Protein AF-A0A835CQH4-F1 (afdb_monomer_lite)

Radius of gyration: 44.15 Å; chains: 1; bounding box: 101×53×129 Å

Sequence (345 aa):
MHNNCLNKKKVEILNKQVIELNKRINNLEKDKRLNNAHVDKLERDNQILCQELKRQQRSNRHIKRQLDDEYAFFQKAKEQYANIIENSGLKTSGKISRLNFHRSHELEKDNVDLHDEIKKLRCELNNKNATINILAKKYSRSKVKNNVLTDKIDKLWNDHLHVMAEMMEKLDEAREELNTIVSDKFQDPSSFNKSKYLQIVQRNSKLMYENASLKIQVQQLIQNIEKLKSNDEQLEPINNDKTIENLNHQAKNDHESSGKFNSTTSCPGHCHETSIIKKLSLPFKKLSKPFGAVKINSPTSQSAPSIVQESLTNHTFQSDLLKSSSPSESPTGTSEYSFKSSTTN

pLDDT: mean 72.63, std 26.11, range [26.88, 98.06]

Foldseek 3Di:
DVVVVVVVVVVVVVVVVVVVVVVVVVVVVVVVVVVVVVVVVVVVVVVVVVVVVVVVVVVVVVVVVVVVVVVVVVVVVVVVVVVCCVVVPPPVPVVVVVVVVVVVVVVVVVVVVVVVVVVVVVVVVVVVVVVVVVVVVVVVVVVVVVVVVVVVVVVVVVVVVVVVVVVVVVVVVVVVVVVVCCVVPPPPPDDPVVVVVVVVVVVVVVVVVVVVVVVVVVVVVVVVVVVVVVVVVVPDPPPCVVVVVVVVVVVVVPPPDDDDDDDDDDDDDDPDPDPPPDDDPDDPDDPDPDDDDPPPPDDDDDDDDDDDDDDDDDDDDDDDDDDDDDDDDDDDDDDDDDDDDDDDD

Organism: Aphidius gifuensis (NCBI:txid684658)

Structure (mmCIF, N/CA/C/O backbone):
data_AF-A0A835CQH4-F1
#
_entry.id   AF-A0A835CQH4-F1
#
loop_
_atom_site.group_PDB
_atom_site.id
_atom_site.type_symbol
_atom_site.label_atom_id
_atom_site.label_alt_id
_atom_site.label_comp_id
_atom_site.label_asym_id
_atom_site.label_entity_id
_atom_site.label_seq_id
_atom_site.pdbx_PDB_ins_code
_atom_site.Cartn_x
_atom_site.Cartn_y
_atom_site.Cartn_z
_atom_site.occupancy
_atom_site.B_iso_or_equiv
_atom_site.auth_seq_id
_atom_site.auth_comp_id
_atom_site.auth_asym_id
_atom_site.auth_atom_id
_atom_site.pdbx_PDB_model_num
ATOM 1 N N . MET A 1 1 ? -40.509 -22.857 38.581 1.00 56.38 1 MET A N 1
ATOM 2 C CA . MET A 1 1 ? -40.676 -21.764 37.589 1.00 56.38 1 MET A CA 1
ATOM 3 C C . MET A 1 1 ? -39.368 -21.061 37.200 1.00 56.38 1 MET A C 1
ATOM 5 O O . MET A 1 1 ? -39.232 -20.684 36.044 1.00 56.38 1 MET A O 1
ATOM 9 N N . HIS A 1 2 ? -38.379 -20.940 38.094 1.00 59.00 2 HIS A N 1
ATOM 10 C CA . HIS A 1 2 ? -37.114 -20.231 37.826 1.00 59.00 2 HIS A CA 1
ATOM 11 C C . HIS A 1 2 ? -36.259 -20.835 36.682 1.00 59.00 2 HIS A C 1
ATOM 13 O O . HIS A 1 2 ? -35.760 -20.103 35.829 1.00 59.00 2 HIS A O 1
ATOM 19 N N . ASN A 1 3 ? -36.195 -22.170 36.576 1.00 64.12 3 ASN A N 1
ATOM 20 C CA . ASN A 1 3 ? -35.435 -22.865 35.521 1.00 64.12 3 ASN A CA 1
ATOM 21 C C . ASN A 1 3 ? -35.972 -22.624 34.095 1.00 64.12 3 ASN A C 1
ATOM 23 O O . ASN A 1 3 ? -35.191 -22.577 33.147 1.00 64.12 3 ASN A O 1
ATOM 27 N N . ASN A 1 4 ? -37.282 -22.398 33.929 1.00 69.00 4 ASN A N 1
ATOM 28 C CA . ASN A 1 4 ? -37.867 -22.080 32.617 1.00 69.00 4 ASN A CA 1
ATOM 29 C C . ASN A 1 4 ? -37.507 -20.662 32.145 1.00 69.00 4 ASN A C 1
ATOM 31 O O . ASN A 1 4 ? -37.325 -20.441 30.951 1.00 69.00 4 ASN A O 1
ATOM 35 N N . CYS A 1 5 ? -37.357 -19.709 33.070 1.00 69.06 5 CYS A N 1
ATOM 36 C CA . CYS A 1 5 ? -36.971 -18.334 32.746 1.00 69.06 5 CYS A CA 1
ATOM 37 C C . CYS A 1 5 ? -35.499 -18.246 32.300 1.00 69.06 5 CYS A C 1
ATOM 39 O O . CYS A 1 5 ? -35.184 -17.601 31.299 1.00 69.06 5 CYS A O 1
ATOM 41 N N . LEU A 1 6 ? -34.607 -18.961 32.992 1.00 74.88 6 LEU A N 1
ATOM 42 C CA . LEU A 1 6 ? -33.186 -19.060 32.635 1.00 74.88 6 LEU A CA 1
ATOM 43 C C . LEU A 1 6 ? -32.971 -19.725 31.269 1.00 74.88 6 LEU A C 1
ATOM 45 O O . LEU A 1 6 ? -32.208 -19.209 30.450 1.00 74.88 6 LEU A O 1
ATOM 49 N N . ASN A 1 7 ? -33.691 -20.814 30.983 1.00 80.00 7 ASN A N 1
ATOM 50 C CA . ASN A 1 7 ? -33.628 -21.461 29.672 1.00 80.00 7 ASN A CA 1
ATOM 51 C C . ASN A 1 7 ? -34.135 -20.549 28.548 1.00 80.00 7 ASN A C 1
ATOM 53 O O . ASN A 1 7 ? -33.511 -20.492 27.491 1.00 80.00 7 ASN A O 1
ATOM 57 N N . LYS A 1 8 ? -35.202 -19.776 28.782 1.00 87.19 8 LYS A N 1
ATOM 58 C CA . LYS A 1 8 ? -35.732 -18.833 27.787 1.00 87.19 8 LYS A CA 1
ATOM 59 C C . LYS A 1 8 ? -34.722 -17.735 27.427 1.00 87.19 8 LYS A C 1
ATOM 61 O O . LYS A 1 8 ? -34.464 -17.515 26.247 1.00 87.19 8 LYS A O 1
ATOM 66 N N . LYS A 1 9 ? -34.071 -17.124 28.425 1.00 86.62 9 LYS A N 1
ATOM 67 C CA . LYS A 1 9 ? -33.012 -16.120 28.198 1.00 86.62 9 LYS A CA 1
ATOM 68 C C . LYS A 1 9 ? -31.819 -16.696 27.432 1.00 86.62 9 LYS A C 1
ATOM 70 O O . LYS A 1 9 ? -31.289 -16.050 26.532 1.00 86.62 9 LYS A O 1
ATOM 75 N N . LYS A 1 10 ? -31.408 -17.928 27.751 1.00 90.00 10 LYS A N 1
ATOM 76 C CA . LYS A 1 10 ? -30.314 -18.611 27.044 1.00 90.00 10 LYS A CA 1
ATOM 77 C C . LYS A 1 10 ? -30.654 -18.863 25.572 1.00 90.00 10 LYS A C 1
ATOM 79 O O . LYS A 1 10 ? -29.809 -18.639 24.710 1.00 90.00 10 LYS A O 1
ATOM 84 N N . VAL A 1 11 ? -31.889 -19.273 25.282 1.00 92.50 11 VAL A N 1
ATOM 85 C CA . VAL A 1 11 ? -32.382 -19.462 23.908 1.00 92.50 11 VAL A CA 1
ATOM 86 C C . VAL A 1 11 ? -32.422 -18.135 23.141 1.00 92.50 11 VAL A C 1
ATOM 88 O O . VAL A 1 11 ? -32.006 -18.091 21.988 1.00 92.50 11 VAL A O 1
ATOM 91 N N . GLU A 1 12 ? -32.844 -17.037 23.771 1.00 93.06 12 GLU A N 1
ATOM 92 C CA . GLU A 1 12 ? -32.839 -15.707 23.140 1.00 93.06 12 GLU A CA 1
ATOM 93 C C . GLU A 1 12 ? -31.423 -15.220 22.796 1.00 93.06 12 GLU A C 1
ATOM 95 O O . GLU A 1 12 ? -31.202 -14.693 21.705 1.00 93.06 12 GLU A O 1
ATOM 100 N N . ILE A 1 13 ? -30.450 -15.431 23.689 1.00 93.62 13 ILE A N 1
ATOM 101 C CA . ILE A 1 13 ? -29.040 -15.089 23.440 1.00 93.62 13 ILE A CA 1
ATOM 102 C C . ILE A 1 13 ? -28.479 -15.922 22.284 1.00 93.62 13 ILE A C 1
ATOM 104 O O . ILE A 1 13 ? -27.861 -15.370 21.374 1.00 93.62 13 ILE A O 1
ATOM 108 N N . LEU A 1 14 ? -28.732 -17.234 22.283 1.00 94.31 14 LEU A N 1
ATOM 109 C CA . LEU A 1 14 ? -28.296 -18.126 21.207 1.00 94.31 14 LEU A CA 1
ATOM 110 C C . LEU A 1 14 ? -28.923 -17.736 19.862 1.00 94.31 14 LEU A C 1
ATOM 112 O O . LEU A 1 14 ? -28.221 -17.682 18.858 1.00 94.31 14 LEU A O 1
ATOM 116 N N . ASN A 1 15 ? -30.209 -17.383 19.836 1.00 94.56 15 ASN A N 1
ATOM 117 C CA . ASN A 1 15 ? -30.870 -16.920 18.615 1.00 94.56 15 ASN A CA 1
ATOM 118 C C . ASN A 1 15 ? -30.256 -15.621 18.081 1.00 94.56 15 ASN A C 1
ATOM 120 O O . ASN A 1 15 ? -30.031 -15.505 16.877 1.00 94.56 15 ASN A O 1
ATOM 124 N N . LYS A 1 16 ? -29.924 -14.663 18.957 1.00 95.19 16 LYS A N 1
ATOM 125 C CA . LYS A 1 16 ? -29.212 -13.441 18.551 1.00 95.19 16 LYS A CA 1
ATOM 126 C C . LYS A 1 16 ? -27.844 -13.761 17.945 1.00 95.19 16 LYS A C 1
ATOM 128 O O . LYS A 1 16 ? -27.525 -13.244 16.878 1.00 95.19 16 LYS A O 1
ATOM 133 N N . GLN A 1 17 ? -27.084 -14.664 18.564 1.00 95.00 17 GLN A N 1
ATOM 134 C CA . GLN A 1 17 ? -25.787 -15.107 18.042 1.00 95.00 17 GLN A CA 1
ATOM 135 C C . GLN A 1 17 ? -25.916 -15.793 16.676 1.00 95.00 17 GLN A C 1
ATOM 137 O O . GLN A 1 17 ? -25.134 -15.510 15.773 1.00 95.00 17 GLN A O 1
ATOM 142 N N . VAL A 1 18 ? -26.925 -16.648 16.484 1.00 96.31 18 VAL A N 1
ATOM 143 C CA . VAL A 1 18 ? -27.194 -17.293 15.188 1.00 96.31 18 VAL A CA 1
ATOM 144 C C . VAL A 1 18 ? -27.531 -16.255 14.114 1.00 96.31 18 VAL A C 1
ATOM 146 O O . VAL A 1 18 ? -27.023 -16.344 12.997 1.00 96.31 18 VAL A O 1
ATOM 149 N N . ILE A 1 19 ? -28.334 -15.238 14.440 1.00 96.50 19 ILE A N 1
ATOM 150 C CA . ILE A 1 19 ? -28.670 -14.150 13.508 1.00 96.50 19 ILE A CA 1
ATOM 151 C C . ILE A 1 19 ? -27.418 -13.348 13.121 1.00 96.50 19 ILE A C 1
ATOM 153 O O . ILE A 1 19 ? -27.206 -13.078 11.937 1.00 96.50 19 ILE A O 1
ATOM 157 N N . GLU A 1 20 ? -26.566 -12.994 14.086 1.00 96.06 20 GLU A N 1
ATOM 158 C CA . GLU A 1 20 ? -25.313 -12.280 13.814 1.00 96.06 20 GLU A CA 1
ATOM 159 C C . GLU A 1 20 ? -24.341 -13.105 12.968 1.00 96.06 20 GLU A C 1
ATOM 161 O O . GLU A 1 20 ? -23.757 -12.583 12.013 1.00 96.06 20 GLU A O 1
ATOM 166 N N . LEU A 1 21 ? -24.199 -14.397 13.273 1.00 96.62 21 LEU A N 1
ATOM 167 C CA . LEU A 1 21 ? -23.363 -15.311 12.500 1.00 96.62 21 LEU A CA 1
ATOM 168 C C . LEU A 1 21 ? -23.872 -15.444 11.065 1.00 96.62 21 LEU A C 1
ATOM 170 O O . LEU A 1 21 ? -23.079 -15.310 10.136 1.00 96.62 21 LEU A O 1
ATOM 174 N N . ASN A 1 22 ? -25.181 -15.600 10.862 1.00 97.00 22 ASN A N 1
ATOM 175 C CA . ASN A 1 22 ? -25.776 -15.649 9.525 1.00 97.00 22 ASN A CA 1
ATOM 176 C C . ASN A 1 22 ? -25.550 -14.347 8.748 1.00 97.00 22 ASN A C 1
ATOM 178 O O . ASN A 1 22 ? -25.193 -14.375 7.570 1.00 97.00 22 ASN A O 1
ATOM 182 N N . LYS A 1 23 ? -25.683 -13.189 9.407 1.00 96.94 23 LYS A N 1
ATOM 183 C CA . LYS A 1 23 ? -25.376 -11.891 8.791 1.00 96.94 23 LYS A CA 1
ATOM 184 C C . LYS A 1 23 ? -23.904 -11.805 8.380 1.00 96.94 23 LYS A C 1
ATOM 186 O O . LYS A 1 23 ? -23.595 -11.334 7.287 1.00 96.94 23 LYS A O 1
ATOM 191 N N . ARG A 1 24 ? -22.994 -12.286 9.231 1.00 97.06 24 ARG A N 1
ATOM 192 C CA . ARG A 1 24 ? -21.556 -12.311 8.944 1.00 97.06 24 ARG A CA 1
ATOM 193 C C . ARG A 1 24 ? -21.215 -13.263 7.798 1.00 97.06 24 ARG A C 1
ATOM 195 O O . ARG A 1 24 ? -20.426 -12.881 6.941 1.00 97.06 24 ARG A O 1
ATOM 202 N N . ILE A 1 25 ? -21.829 -14.444 7.750 1.00 97.50 25 ILE A N 1
ATOM 203 C CA . ILE A 1 25 ? -21.675 -15.408 6.650 1.00 97.50 25 ILE A CA 1
ATOM 204 C C . ILE A 1 25 ? -22.128 -14.778 5.331 1.00 97.50 25 ILE A C 1
ATOM 206 O O . ILE A 1 25 ? -21.355 -14.759 4.379 1.00 97.50 25 ILE A O 1
ATOM 210 N N . ASN A 1 26 ? -23.312 -14.162 5.296 1.00 97.38 26 ASN A N 1
ATOM 211 C CA . ASN A 1 26 ? -23.824 -13.508 4.088 1.00 97.38 26 ASN A CA 1
ATOM 212 C C . ASN A 1 26 ? -22.906 -12.380 3.592 1.00 97.38 26 ASN A C 1
ATOM 214 O O . ASN A 1 26 ? -22.677 -12.244 2.389 1.00 97.38 26 ASN A O 1
ATOM 218 N N . ASN A 1 27 ? -22.347 -11.585 4.509 1.00 96.69 27 ASN A N 1
ATOM 219 C CA . ASN A 1 27 ? -21.379 -10.549 4.151 1.00 96.69 27 ASN A CA 1
ATOM 220 C C . ASN A 1 27 ? -20.090 -11.156 3.581 1.00 96.69 27 ASN A C 1
ATOM 222 O O . ASN A 1 27 ? -19.634 -10.723 2.528 1.00 96.69 27 ASN A O 1
ATOM 226 N N . LEU A 1 28 ? -19.547 -12.199 4.217 1.00 96.94 28 LEU A N 1
ATOM 227 C CA . LEU A 1 28 ? -18.350 -12.890 3.731 1.00 96.94 28 LEU A CA 1
ATOM 228 C C . LEU A 1 28 ? -18.569 -13.539 2.361 1.00 96.94 28 LEU A C 1
ATOM 230 O O . LEU A 1 28 ? -17.675 -13.514 1.520 1.00 96.94 28 LEU A O 1
ATOM 234 N N . GLU A 1 29 ? -19.751 -14.096 2.102 1.00 96.81 29 GLU A N 1
ATOM 235 C CA . GLU A 1 29 ? -20.092 -14.624 0.782 1.00 96.81 29 GLU A CA 1
ATOM 236 C C . GLU A 1 29 ? -20.162 -13.525 -0.276 1.00 96.81 29 GLU A C 1
ATOM 238 O O . GLU A 1 29 ? -19.665 -13.712 -1.389 1.00 96.81 29 GLU A O 1
ATOM 243 N N . LYS A 1 30 ? -20.748 -12.371 0.060 1.00 97.25 30 LYS A N 1
ATOM 244 C CA . LYS A 1 30 ? -20.785 -11.210 -0.834 1.00 97.25 30 LYS A CA 1
ATOM 245 C C . LYS A 1 30 ? -19.373 -10.713 -1.142 1.00 97.25 30 LYS A C 1
ATOM 247 O O . LYS A 1 30 ? -19.044 -10.534 -2.315 1.00 97.25 30 LYS A O 1
ATOM 252 N N . ASP A 1 31 ? -18.535 -10.566 -0.121 1.00 96.19 31 ASP A N 1
ATOM 253 C CA . ASP A 1 31 ? -17.143 -10.138 -0.269 1.00 96.19 31 ASP A CA 1
ATOM 254 C C . ASP A 1 31 ? -16.345 -11.143 -1.105 1.00 96.19 31 ASP A C 1
ATOM 256 O O . ASP A 1 31 ? -15.615 -10.754 -2.015 1.00 96.19 31 ASP A O 1
ATOM 260 N N . LYS A 1 32 ? -16.551 -12.448 -0.884 1.00 96.75 32 LYS A N 1
ATOM 261 C CA . LYS A 1 32 ? -15.936 -13.511 -1.688 1.00 96.75 32 LYS A CA 1
ATOM 262 C C . LYS A 1 32 ? -16.343 -13.419 -3.159 1.00 96.75 32 LYS A C 1
ATOM 264 O O . LYS A 1 32 ? -15.484 -13.532 -4.027 1.00 96.75 32 LYS A O 1
ATOM 269 N N . ARG A 1 33 ? -17.627 -13.191 -3.459 1.00 96.88 33 ARG A N 1
ATOM 270 C CA . ARG A 1 33 ? -18.112 -13.037 -4.845 1.00 96.88 33 ARG A CA 1
ATOM 271 C C . ARG A 1 33 ? -17.505 -11.811 -5.525 1.00 96.88 33 ARG A C 1
ATOM 273 O O . ARG A 1 33 ? -17.071 -11.915 -6.669 1.00 96.88 33 ARG A O 1
ATOM 280 N N . LEU A 1 34 ? -17.442 -10.676 -4.827 1.00 96.62 34 LEU A N 1
ATOM 281 C CA . LEU A 1 34 ? -16.819 -9.455 -5.347 1.00 96.62 34 LEU A CA 1
ATOM 282 C C . LEU A 1 34 ? -15.323 -9.650 -5.601 1.00 96.62 34 LEU A C 1
ATOM 284 O O . LEU A 1 34 ? -14.822 -9.249 -6.650 1.00 96.62 34 LEU A O 1
ATOM 288 N N . ASN A 1 35 ? -14.625 -10.303 -4.671 1.00 96.75 35 ASN A N 1
ATOM 289 C CA . ASN A 1 35 ? -13.202 -10.577 -4.813 1.00 96.75 35 ASN A CA 1
ATOM 290 C C . ASN A 1 35 ? -12.927 -11.533 -5.984 1.00 96.75 35 ASN A C 1
ATOM 292 O O . ASN A 1 35 ? -12.033 -11.269 -6.780 1.00 96.75 35 ASN A O 1
ATOM 296 N N . ASN A 1 36 ? -13.739 -12.580 -6.154 1.00 96.88 36 ASN A N 1
ATOM 297 C CA . ASN A 1 36 ? -13.638 -13.481 -7.306 1.00 96.88 36 ASN A CA 1
ATOM 298 C C . ASN A 1 36 ? -13.853 -12.733 -8.631 1.00 96.88 36 ASN A C 1
ATOM 300 O O . ASN A 1 36 ? -13.027 -12.838 -9.529 1.00 96.88 36 ASN A O 1
ATOM 304 N N . ALA A 1 37 ? -14.892 -11.896 -8.730 1.00 96.62 37 ALA A N 1
ATOM 305 C CA . ALA A 1 37 ? -15.135 -11.095 -9.931 1.00 96.62 37 ALA A CA 1
ATOM 306 C C . ALA A 1 37 ? -13.977 -10.126 -10.244 1.00 96.62 37 ALA A C 1
ATOM 308 O O . ALA A 1 37 ? -13.680 -9.849 -11.410 1.00 96.62 37 ALA A O 1
ATOM 309 N N . HIS A 1 38 ? -13.313 -9.604 -9.208 1.00 96.88 38 HIS A N 1
ATOM 310 C CA . HIS A 1 38 ? -12.125 -8.773 -9.366 1.00 96.88 38 HIS A CA 1
ATOM 311 C C . HIS A 1 38 ? -10.923 -9.575 -9.884 1.00 96.88 38 HIS A C 1
ATOM 313 O O . HIS A 1 38 ? -10.253 -9.119 -10.811 1.00 96.88 38 HIS A O 1
ATOM 319 N N . VAL A 1 39 ? -10.687 -10.774 -9.342 1.00 97.44 39 VAL A N 1
ATOM 320 C CA . VAL A 1 39 ? -9.635 -11.692 -9.812 1.00 97.44 39 VAL A CA 1
ATOM 321 C C . VAL A 1 39 ? -9.863 -12.073 -11.276 1.00 97.44 39 VAL A C 1
ATOM 323 O O . VAL A 1 39 ? -8.963 -11.879 -12.088 1.00 97.44 39 VAL A O 1
ATOM 326 N N . ASP A 1 40 ? -11.080 -12.472 -11.651 1.00 97.00 40 ASP A N 1
ATOM 327 C CA . ASP A 1 40 ? -11.423 -12.838 -13.034 1.00 97.00 40 ASP A CA 1
ATOM 328 C C . ASP A 1 40 ? -11.211 -11.676 -14.017 1.00 97.00 40 ASP A C 1
ATOM 330 O O . ASP A 1 40 ? -10.877 -11.867 -15.190 1.00 97.00 40 ASP A O 1
ATOM 334 N N . LYS A 1 41 ? -11.445 -10.437 -13.565 1.00 97.81 41 LYS A N 1
ATOM 335 C CA . LYS A 1 41 ? -11.152 -9.242 -14.361 1.00 97.81 41 LYS A CA 1
ATOM 336 C C . LYS A 1 41 ? -9.646 -9.070 -14.553 1.00 97.81 41 LYS A C 1
ATOM 338 O O . LYS A 1 41 ? -9.209 -8.884 -15.684 1.00 97.81 41 LYS A O 1
ATOM 343 N N . LEU A 1 42 ? -8.867 -9.160 -13.475 1.00 96.94 42 LEU A N 1
ATOM 344 C CA . LEU A 1 42 ? -7.410 -9.029 -13.536 1.00 96.94 42 LEU A CA 1
ATOM 345 C C . LEU A 1 42 ? -6.767 -10.110 -14.409 1.00 96.94 42 LEU A C 1
ATOM 347 O O . LEU A 1 42 ? -5.813 -9.824 -15.129 1.00 96.94 42 LEU A O 1
ATOM 351 N N . GLU A 1 43 ? -7.287 -11.336 -14.386 1.00 97.69 43 GLU A N 1
ATOM 352 C CA . GLU A 1 43 ? -6.815 -12.410 -15.261 1.00 97.69 43 GLU A CA 1
ATOM 353 C C . GLU A 1 43 ? -7.058 -12.095 -16.739 1.00 97.69 43 GLU A C 1
ATOM 355 O O . GLU A 1 43 ? -6.143 -12.241 -17.554 1.00 97.69 43 GLU A O 1
ATOM 360 N N . ARG A 1 44 ? -8.250 -11.596 -17.089 1.00 97.56 44 ARG A N 1
ATOM 361 C CA . ARG A 1 44 ? -8.559 -11.158 -18.460 1.00 97.56 44 ARG A CA 1
ATOM 362 C C . ARG A 1 44 ? -7.671 -10.001 -18.903 1.00 97.56 44 ARG A C 1
ATOM 364 O O . ARG A 1 44 ? -7.101 -10.058 -19.992 1.00 97.56 44 ARG A O 1
ATOM 371 N N . ASP A 1 45 ? -7.503 -8.992 -18.054 1.00 97.50 45 ASP A N 1
ATOM 372 C CA . ASP A 1 45 ? -6.648 -7.840 -18.347 1.00 97.50 45 ASP A CA 1
ATOM 373 C C . ASP A 1 45 ? -5.186 -8.285 -18.556 1.00 97.50 45 ASP A C 1
ATOM 375 O O . ASP A 1 45 ? -4.540 -7.878 -19.524 1.00 97.50 45 ASP A O 1
ATOM 379 N N . ASN A 1 46 ? -4.679 -9.205 -17.725 1.00 97.25 46 ASN A N 1
ATOM 380 C CA . ASN A 1 46 ? -3.351 -9.801 -17.897 1.00 97.25 46 ASN A CA 1
ATOM 381 C C . ASN A 1 46 ? -3.213 -10.568 -19.217 1.00 97.25 46 ASN A C 1
ATOM 383 O O . ASN A 1 46 ? -2.194 -10.437 -19.896 1.00 97.25 46 ASN A O 1
ATOM 387 N N . GLN A 1 47 ? -4.219 -11.354 -19.611 1.00 97.50 47 GLN A N 1
ATOM 388 C CA . GLN A 1 47 ? -4.192 -12.070 -20.889 1.00 97.50 47 GLN A CA 1
ATOM 389 C C . GLN A 1 47 ? -4.115 -11.104 -22.077 1.00 97.50 47 GLN A C 1
ATOM 391 O O . GLN A 1 47 ? -3.298 -11.316 -22.977 1.00 97.50 47 GLN A O 1
ATOM 396 N N . ILE A 1 48 ? -4.907 -10.028 -22.058 1.00 98.06 48 ILE A N 1
ATOM 397 C CA . ILE A 1 48 ? -4.888 -8.982 -23.090 1.00 98.06 48 ILE A CA 1
ATOM 398 C C . ILE A 1 48 ? -3.506 -8.322 -23.148 1.00 98.06 48 ILE A C 1
ATOM 400 O O . ILE A 1 48 ? -2.907 -8.234 -24.221 1.00 98.06 48 ILE A O 1
ATOM 404 N N . LEU A 1 49 ? -2.950 -7.932 -21.997 1.00 97.62 49 LEU A N 1
ATOM 405 C CA . LEU A 1 49 ? -1.616 -7.331 -21.914 1.00 97.62 49 LEU A CA 1
ATOM 406 C C . LEU A 1 49 ? -0.522 -8.273 -22.434 1.00 97.62 49 LEU A C 1
ATOM 408 O O . LEU A 1 49 ? 0.370 -7.843 -23.164 1.00 97.62 49 LEU A O 1
ATOM 412 N N . CYS A 1 50 ? -0.593 -9.569 -22.122 1.00 97.12 50 CYS A N 1
ATOM 413 C CA . CYS A 1 50 ? 0.343 -10.562 -22.649 1.00 97.12 50 CYS A CA 1
ATOM 414 C C . CYS A 1 50 ? 0.256 -10.702 -24.175 1.00 97.12 50 CYS A C 1
ATOM 416 O O . CYS A 1 50 ? 1.284 -10.869 -24.839 1.00 97.12 50 CYS A O 1
ATOM 418 N N . GLN A 1 51 ? -0.950 -10.662 -24.745 1.00 97.69 51 GLN A N 1
ATOM 419 C CA . GLN A 1 51 ? -1.138 -10.710 -26.196 1.00 97.69 51 GLN A CA 1
ATOM 420 C C . GLN A 1 51 ? -0.590 -9.450 -26.867 1.00 97.69 51 GLN A C 1
ATOM 422 O O . GLN A 1 51 ? 0.148 -9.553 -27.851 1.00 97.69 51 GLN A O 1
ATOM 427 N N . GLU A 1 52 ? -0.871 -8.279 -26.299 1.00 97.69 52 GLU A N 1
ATOM 428 C CA . GLU A 1 52 ? -0.377 -7.001 -26.803 1.00 97.69 52 GLU A CA 1
ATOM 429 C C . GLU A 1 52 ? 1.154 -6.921 -26.740 1.00 97.69 52 GLU A C 1
ATOM 431 O O . GLU A 1 52 ? 1.800 -6.563 -27.725 1.00 97.69 52 GLU A O 1
ATOM 436 N N . LEU A 1 53 ? 1.765 -7.374 -25.642 1.00 97.50 53 LEU A N 1
ATOM 437 C CA . LEU A 1 53 ? 3.220 -7.454 -25.516 1.00 97.50 53 LEU A CA 1
ATOM 438 C C . LEU A 1 53 ? 3.831 -8.349 -26.606 1.00 97.50 53 LEU A C 1
ATOM 440 O O . LEU A 1 53 ? 4.818 -7.975 -27.242 1.00 97.50 53 LEU A O 1
ATOM 444 N N . LYS A 1 54 ? 3.230 -9.517 -26.876 1.00 97.88 54 LYS A N 1
ATOM 445 C CA . LYS A 1 54 ? 3.675 -10.407 -27.963 1.00 97.88 54 LYS A CA 1
ATOM 446 C C . LYS A 1 54 ? 3.529 -9.740 -29.333 1.00 97.88 54 LYS A C 1
ATOM 448 O O . LYS A 1 54 ? 4.414 -9.906 -30.177 1.00 97.88 54 LYS A O 1
ATOM 453 N N . ARG A 1 55 ? 2.445 -8.990 -29.563 1.00 98.00 55 ARG A N 1
ATOM 454 C CA . ARG A 1 55 ? 2.215 -8.225 -30.800 1.00 98.00 55 ARG A CA 1
ATOM 455 C C . ARG A 1 55 ? 3.309 -7.177 -31.001 1.00 98.00 55 ARG A C 1
ATOM 457 O O . ARG A 1 55 ? 3.957 -7.173 -32.047 1.00 98.00 55 ARG A O 1
ATOM 464 N N . GLN A 1 56 ? 3.593 -6.378 -29.976 1.00 97.06 56 GLN A N 1
ATOM 465 C CA . GLN A 1 56 ? 4.645 -5.361 -30.012 1.00 97.06 56 GLN A CA 1
ATOM 466 C C . GLN A 1 56 ? 6.036 -5.971 -30.212 1.00 97.06 56 GLN A C 1
ATOM 468 O O . GLN A 1 56 ? 6.800 -5.500 -31.049 1.00 97.06 56 GLN A O 1
ATOM 473 N N . GLN A 1 57 ? 6.357 -7.080 -29.542 1.00 96.88 57 GLN A N 1
ATOM 474 C CA . GLN A 1 57 ? 7.628 -7.786 -29.747 1.00 96.88 57 GLN A CA 1
ATOM 475 C C . GLN A 1 57 ? 7.802 -8.315 -31.177 1.00 96.88 57 GLN A C 1
ATOM 477 O O . GLN A 1 57 ? 8.919 -8.367 -31.695 1.00 96.88 57 GLN A O 1
ATOM 482 N N . ARG A 1 58 ? 6.722 -8.768 -31.827 1.00 97.50 58 ARG A N 1
ATOM 483 C CA . ARG A 1 58 ? 6.766 -9.167 -33.244 1.00 97.50 58 ARG A CA 1
ATOM 484 C C . ARG A 1 58 ? 6.998 -7.954 -34.141 1.00 97.50 58 ARG A C 1
ATOM 486 O O . ARG A 1 58 ? 7.883 -8.027 -34.987 1.00 97.50 58 ARG A O 1
ATOM 493 N N . SER A 1 59 ? 6.278 -6.858 -33.900 1.00 97.44 59 SER A N 1
ATOM 494 C CA . SER A 1 59 ? 6.446 -5.596 -34.630 1.00 97.44 59 SER A CA 1
ATOM 495 C C . SER A 1 59 ? 7.877 -5.057 -34.519 1.00 97.44 59 SER A C 1
ATOM 497 O O . SER A 1 59 ? 8.544 -4.865 -35.530 1.00 97.44 59 SER A O 1
ATOM 499 N N . ASN A 1 60 ? 8.427 -4.961 -33.305 1.00 97.12 60 ASN A N 1
ATOM 500 C CA . ASN A 1 60 ? 9.797 -4.488 -33.084 1.00 97.12 60 ASN A CA 1
ATOM 501 C C . ASN A 1 60 ? 10.846 -5.366 -33.783 1.00 97.12 60 ASN A C 1
ATOM 503 O O . ASN A 1 60 ? 11.811 -4.852 -34.339 1.00 97.12 60 ASN A O 1
ATOM 507 N N . ARG A 1 61 ? 10.657 -6.695 -33.806 1.00 97.62 61 ARG A N 1
ATOM 508 C CA . ARG A 1 61 ? 11.535 -7.607 -34.564 1.00 97.62 61 ARG A CA 1
ATOM 509 C C . ARG A 1 61 ? 11.400 -7.461 -36.078 1.00 97.62 61 ARG A C 1
ATOM 511 O O . ARG A 1 61 ? 12.319 -7.851 -36.793 1.00 97.62 61 ARG A O 1
ATOM 518 N N . HIS A 1 62 ? 10.251 -7.009 -36.569 1.00 97.75 62 HIS A N 1
ATOM 519 C CA . HIS A 1 62 ? 10.047 -6.738 -37.987 1.00 97.75 62 HIS A CA 1
ATOM 520 C C . HIS A 1 62 ? 10.724 -5.426 -38.387 1.00 97.75 62 HIS A C 1
ATOM 522 O O . HIS A 1 62 ? 11.554 -5.448 -39.286 1.00 97.75 62 HIS A O 1
ATOM 528 N N . ILE A 1 63 ? 10.472 -4.346 -37.642 1.00 97.31 63 ILE A N 1
ATOM 529 C CA . ILE A 1 63 ? 11.103 -3.036 -37.858 1.00 97.31 63 ILE A CA 1
ATOM 530 C C . ILE A 1 63 ? 12.625 -3.153 -37.775 1.00 97.31 63 ILE A C 1
ATOM 532 O O . ILE A 1 63 ? 13.326 -2.655 -38.646 1.00 97.31 63 ILE A O 1
ATOM 536 N N . LYS A 1 64 ? 13.151 -3.869 -36.772 1.00 96.94 64 LYS A N 1
ATOM 537 C CA . LYS A 1 64 ? 14.596 -4.098 -36.666 1.00 96.94 64 LYS A CA 1
ATOM 538 C C . LYS A 1 64 ? 15.165 -4.755 -37.928 1.00 96.94 64 LYS A C 1
ATOM 540 O O . LYS A 1 64 ? 16.179 -4.298 -38.425 1.00 96.94 64 LYS A O 1
ATOM 545 N N . ARG A 1 65 ? 14.499 -5.790 -38.455 1.00 97.12 65 ARG A N 1
ATOM 546 C CA . ARG A 1 65 ? 14.936 -6.449 -39.695 1.00 97.12 65 ARG A CA 1
ATOM 547 C C . ARG A 1 65 ? 14.903 -5.503 -40.890 1.00 97.12 65 ARG A C 1
ATOM 549 O O . ARG A 1 65 ? 15.866 -5.486 -41.632 1.00 97.12 65 ARG A O 1
ATOM 556 N N . GLN A 1 66 ? 13.854 -4.693 -41.035 1.00 97.69 66 GLN A N 1
ATOM 557 C CA . GLN A 1 66 ? 13.793 -3.687 -42.102 1.00 97.69 66 GLN A CA 1
ATOM 558 C C . GLN A 1 66 ? 14.953 -2.693 -42.010 1.00 97.69 66 GLN A C 1
ATOM 560 O O . GLN A 1 66 ? 15.590 -2.416 -43.016 1.00 97.69 66 GLN A O 1
ATOM 565 N N . LEU A 1 67 ? 15.270 -2.213 -40.804 1.00 96.69 67 LEU A N 1
ATOM 566 C CA . LEU A 1 67 ? 16.409 -1.321 -40.586 1.00 96.69 67 LEU A CA 1
ATOM 567 C C . LEU A 1 67 ? 17.746 -2.003 -40.900 1.00 96.69 67 LEU A C 1
ATOM 569 O O . LEU A 1 67 ? 18.610 -1.381 -41.508 1.00 96.69 67 LEU A O 1
ATOM 573 N N . ASP A 1 68 ? 17.913 -3.269 -40.510 1.00 96.69 68 ASP A N 1
ATOM 574 C CA . ASP A 1 68 ? 19.119 -4.047 -40.811 1.00 96.69 68 ASP A CA 1
ATOM 575 C C . ASP A 1 68 ? 19.264 -4.270 -42.337 1.00 96.69 68 ASP A C 1
ATOM 577 O O . ASP A 1 68 ? 20.360 -4.122 -42.881 1.00 96.69 68 ASP A O 1
ATOM 581 N N . ASP A 1 69 ? 18.161 -4.555 -43.041 1.00 96.94 69 ASP A N 1
ATOM 582 C CA . ASP A 1 69 ? 18.118 -4.741 -44.499 1.00 96.94 69 ASP A CA 1
ATOM 583 C C . ASP A 1 69 ? 18.410 -3.427 -45.250 1.00 96.94 69 ASP A C 1
ATOM 585 O O . ASP A 1 69 ? 19.213 -3.409 -46.186 1.00 96.94 69 ASP A O 1
ATOM 589 N N . GLU A 1 70 ? 17.805 -2.310 -44.826 1.00 96.50 70 GLU A N 1
ATOM 590 C CA . GLU A 1 70 ? 18.072 -0.972 -45.370 1.00 96.50 70 GLU A CA 1
ATOM 591 C C . GLU A 1 70 ? 19.528 -0.567 -45.139 1.00 96.50 70 GLU A C 1
ATOM 593 O O . GLU A 1 70 ? 20.202 -0.109 -46.064 1.00 96.50 70 GLU A O 1
ATOM 598 N N . TYR A 1 71 ? 20.043 -0.784 -43.927 1.00 95.56 71 TYR A N 1
ATOM 599 C CA . TYR A 1 71 ? 21.439 -0.520 -43.604 1.00 95.56 71 TYR A CA 1
ATOM 600 C C . TYR A 1 71 ? 22.378 -1.320 -44.512 1.00 95.56 71 TYR A C 1
ATOM 602 O O . TYR A 1 71 ? 23.293 -0.746 -45.102 1.00 95.56 71 TYR A O 1
ATOM 610 N N . ALA A 1 72 ? 22.124 -2.620 -44.695 1.00 94.81 72 ALA A N 1
ATOM 611 C CA . ALA A 1 72 ? 22.912 -3.465 -45.588 1.00 94.81 72 ALA A CA 1
ATOM 612 C C . ALA A 1 72 ? 22.833 -3.000 -47.054 1.00 94.81 72 ALA A C 1
ATOM 614 O O . ALA A 1 72 ? 23.849 -2.983 -47.755 1.00 94.81 72 ALA A O 1
ATOM 615 N N . PHE A 1 73 ? 21.651 -2.583 -47.517 1.00 96.81 73 PHE A N 1
ATOM 616 C CA . PHE A 1 73 ? 21.461 -2.033 -48.859 1.00 96.81 73 PHE A CA 1
ATOM 617 C C . PHE A 1 73 ? 22.286 -0.757 -49.072 1.00 96.81 73 PHE A C 1
ATOM 619 O O . PHE A 1 73 ? 23.056 -0.673 -50.034 1.00 96.81 73 PHE A O 1
ATOM 626 N N . PHE A 1 74 ? 22.178 0.215 -48.163 1.00 94.25 74 PHE A N 1
ATOM 627 C CA . PHE A 1 74 ? 22.916 1.475 -48.266 1.00 94.25 74 PHE A CA 1
ATOM 628 C C . PHE A 1 74 ? 24.420 1.286 -48.097 1.00 94.25 74 PHE A C 1
ATOM 630 O O . PHE A 1 74 ? 25.196 1.938 -48.795 1.00 94.25 74 PHE A O 1
ATOM 637 N N . GLN A 1 75 ? 24.845 0.367 -47.231 1.00 92.56 75 GLN A N 1
ATOM 638 C CA . GLN A 1 75 ? 26.253 0.033 -47.062 1.00 92.56 75 GLN A CA 1
ATOM 639 C C . GLN A 1 75 ? 26.838 -0.571 -48.348 1.00 92.56 75 GLN A C 1
ATOM 641 O O . GLN A 1 75 ? 27.886 -0.125 -48.815 1.00 92.56 75 GLN A O 1
ATOM 646 N N . LYS A 1 76 ? 26.119 -1.495 -48.997 1.00 94.50 76 LYS A N 1
ATOM 647 C CA . LYS A 1 76 ? 26.528 -2.058 -50.291 1.00 94.50 76 LYS A CA 1
ATOM 648 C C . LYS A 1 76 ? 26.570 -0.999 -51.395 1.00 94.50 76 LYS A C 1
ATOM 650 O O . LYS A 1 76 ? 27.507 -0.985 -52.190 1.00 94.50 76 LYS A O 1
ATOM 655 N N . ALA A 1 77 ? 25.586 -0.100 -51.448 1.00 92.50 77 ALA A N 1
ATOM 656 C CA . ALA A 1 77 ? 25.585 1.009 -52.402 1.00 92.50 77 ALA A CA 1
ATOM 657 C C . ALA A 1 77 ? 26.783 1.948 -52.169 1.00 92.50 77 ALA A C 1
ATOM 659 O O . ALA A 1 77 ? 27.481 2.306 -53.116 1.00 92.50 77 ALA A O 1
ATOM 660 N N . LYS A 1 78 ? 27.077 2.290 -50.907 1.00 92.00 78 LYS A N 1
ATOM 661 C CA . LYS A 1 78 ? 28.249 3.086 -50.513 1.00 92.00 78 LYS A CA 1
ATOM 662 C C . LYS A 1 78 ? 29.553 2.439 -50.986 1.00 92.00 78 LYS A C 1
ATOM 664 O O . LYS A 1 78 ? 30.386 3.132 -51.564 1.00 92.00 78 LYS A O 1
ATOM 669 N N . GLU A 1 79 ? 29.716 1.133 -50.788 1.00 90.75 79 GLU A N 1
ATOM 670 C CA . GLU A 1 79 ? 30.885 0.375 -51.258 1.00 90.75 79 GLU A CA 1
ATOM 671 C C . GLU A 1 79 ? 30.989 0.361 -52.789 1.00 90.75 79 GLU A C 1
ATOM 673 O O . GLU A 1 79 ? 32.067 0.579 -53.338 1.00 90.75 79 GLU A O 1
ATOM 678 N N . GLN A 1 80 ? 29.872 0.183 -53.501 1.00 89.94 80 GLN A N 1
ATOM 679 C CA . GLN A 1 80 ? 29.848 0.251 -54.965 1.00 89.94 80 GLN A CA 1
ATOM 680 C C . GLN A 1 80 ? 30.274 1.627 -55.483 1.00 89.94 80 GLN A C 1
ATOM 682 O O . GLN A 1 80 ? 31.100 1.704 -56.391 1.00 89.94 80 GLN A O 1
ATOM 687 N N . TYR A 1 81 ? 29.760 2.712 -54.898 1.00 86.12 81 TYR A N 1
ATOM 688 C CA . TYR A 1 81 ? 30.173 4.064 -55.273 1.00 86.12 81 TYR A CA 1
ATOM 689 C C . TYR A 1 81 ? 31.644 4.326 -54.951 1.00 86.12 81 TYR A C 1
ATOM 691 O O . TYR A 1 81 ? 32.339 4.913 -55.779 1.00 86.12 81 TYR A O 1
ATOM 699 N N . ALA A 1 82 ? 32.136 3.860 -53.800 1.00 82.94 82 ALA A N 1
ATOM 700 C CA . ALA A 1 82 ? 33.550 3.958 -53.450 1.00 82.94 82 ALA A CA 1
ATOM 701 C C . ALA A 1 82 ? 34.433 3.257 -54.498 1.00 82.94 82 ALA A C 1
ATOM 703 O O . ALA A 1 82 ? 35.358 3.877 -55.022 1.00 82.94 82 ALA A O 1
ATOM 704 N N . ASN A 1 83 ? 34.074 2.031 -54.891 1.00 85.88 83 ASN A N 1
ATOM 705 C CA . ASN A 1 83 ? 34.787 1.263 -55.915 1.00 85.88 83 ASN A CA 1
ATOM 706 C C . ASN A 1 83 ? 34.736 1.932 -57.300 1.00 85.88 83 ASN A C 1
ATOM 708 O O . ASN A 1 83 ? 35.731 1.937 -58.020 1.00 85.88 83 ASN A O 1
ATOM 712 N N . ILE A 1 84 ? 33.591 2.501 -57.700 1.00 84.50 84 ILE A N 1
ATOM 713 C CA . ILE A 1 84 ? 33.463 3.229 -58.976 1.00 84.50 84 ILE A CA 1
ATOM 714 C C . ILE A 1 84 ? 34.368 4.463 -58.977 1.00 84.50 84 ILE A C 1
ATOM 716 O O . ILE A 1 84 ? 35.067 4.703 -59.959 1.00 84.50 84 ILE A O 1
ATOM 720 N N . ILE A 1 85 ? 34.386 5.232 -57.884 1.00 78.38 85 ILE A N 1
ATOM 721 C CA . ILE A 1 85 ? 35.247 6.413 -57.754 1.00 78.38 85 ILE A CA 1
ATOM 722 C C . ILE A 1 85 ? 36.722 6.001 -57.824 1.00 78.38 85 ILE A C 1
ATOM 724 O O . ILE A 1 85 ? 37.471 6.602 -58.593 1.00 78.38 85 ILE A O 1
ATOM 728 N N . GLU A 1 86 ? 37.122 4.951 -57.105 1.00 77.56 86 GLU A N 1
ATOM 729 C CA . GLU A 1 86 ? 38.494 4.429 -57.111 1.00 77.56 86 GLU A CA 1
ATOM 730 C C . GLU A 1 86 ? 38.931 3.949 -58.508 1.00 77.56 86 GLU A C 1
ATOM 732 O O . GLU A 1 86 ? 39.988 4.347 -59.001 1.00 77.56 86 GLU A O 1
ATOM 737 N N . ASN A 1 87 ? 38.081 3.181 -59.198 1.00 77.69 87 ASN A N 1
ATOM 738 C CA . ASN A 1 87 ? 38.372 2.634 -60.528 1.00 77.69 87 ASN A CA 1
ATOM 739 C C . ASN A 1 87 ? 38.295 3.670 -61.656 1.00 77.69 87 ASN A C 1
ATOM 741 O O . ASN A 1 87 ? 38.968 3.521 -62.674 1.00 77.69 87 ASN A O 1
ATOM 745 N N . SER A 1 88 ? 37.491 4.726 -61.503 1.00 73.88 88 SER A N 1
ATOM 746 C CA . SER A 1 88 ? 37.320 5.762 -62.531 1.00 73.88 88 SER A CA 1
ATOM 747 C C . SER A 1 88 ? 38.580 6.597 -62.783 1.00 73.88 88 SER A C 1
ATOM 749 O O . SER A 1 88 ? 38.585 7.442 -63.677 1.00 73.88 88 SER A O 1
ATOM 751 N N . GLY A 1 89 ? 39.647 6.409 -61.994 1.00 59.44 89 GLY A N 1
ATOM 752 C CA . GLY A 1 89 ? 40.900 7.150 -62.142 1.00 59.44 89 GLY A CA 1
ATOM 753 C C . GLY A 1 89 ? 40.745 8.657 -61.917 1.00 59.44 89 GLY A C 1
ATOM 754 O O . GLY A 1 89 ? 41.720 9.401 -62.069 1.00 59.44 89 GLY A O 1
ATOM 755 N N . LEU A 1 90 ? 39.546 9.113 -61.523 1.00 57.56 90 LEU A N 1
ATOM 756 C CA . LEU A 1 90 ? 39.290 10.434 -60.985 1.00 57.56 90 LEU A CA 1
ATOM 757 C C . LEU A 1 90 ? 40.093 10.511 -59.696 1.00 57.56 90 LEU A C 1
ATOM 759 O O . LEU A 1 90 ? 39.616 10.188 -58.612 1.00 57.56 90 LEU A O 1
ATOM 763 N N . LYS A 1 91 ? 41.347 10.948 -59.825 1.00 56.75 91 LYS A N 1
ATOM 764 C CA . LYS A 1 91 ? 42.145 11.479 -58.729 1.00 56.75 91 LYS A CA 1
ATOM 765 C C . LYS A 1 91 ? 41.390 12.702 -58.224 1.00 56.75 91 LYS A C 1
ATOM 767 O O . LYS A 1 91 ? 41.736 13.832 -58.558 1.00 56.75 91 LYS A O 1
ATOM 772 N N . THR A 1 92 ? 40.318 12.483 -57.462 1.00 54.22 92 THR A N 1
ATOM 773 C CA . THR A 1 92 ? 39.662 13.503 -56.660 1.00 54.22 92 THR A CA 1
ATOM 774 C C . THR A 1 92 ? 40.782 14.119 -55.856 1.00 54.22 92 THR A C 1
ATOM 776 O O . THR A 1 92 ? 41.356 13.441 -55.003 1.00 54.22 92 THR A O 1
ATOM 779 N N . SER A 1 93 ? 41.170 15.335 -56.256 1.00 51.94 93 SER A N 1
ATOM 780 C CA . SER A 1 93 ? 42.284 16.121 -55.733 1.00 51.94 93 SER A CA 1
ATOM 781 C C . SER A 1 93 ? 42.607 15.692 -54.307 1.00 51.94 93 SER A C 1
ATOM 783 O O . SER A 1 93 ? 41.754 15.830 -53.430 1.00 51.94 93 SER A O 1
ATOM 785 N N . GLY A 1 94 ? 43.793 15.115 -54.072 1.00 56.22 94 GLY A N 1
ATOM 786 C CA . GLY A 1 94 ? 44.136 14.405 -52.827 1.00 56.22 94 GLY A CA 1
ATOM 787 C C . GLY A 1 94 ? 43.970 15.221 -51.534 1.00 56.22 94 GLY A C 1
ATOM 788 O O . GLY A 1 94 ? 44.071 14.673 -50.442 1.00 56.22 94 GLY A O 1
ATOM 789 N N . LYS A 1 95 ? 43.675 16.519 -51.643 1.00 57.81 95 LYS A N 1
ATOM 790 C CA . LYS A 1 95 ? 43.266 17.396 -50.544 1.00 57.81 95 LYS A CA 1
ATOM 791 C C . LYS A 1 95 ? 41.801 17.188 -50.113 1.00 57.81 95 LYS A C 1
ATOM 793 O O . LYS A 1 95 ? 41.541 17.159 -48.918 1.00 57.81 95 LYS A O 1
ATOM 798 N N . ILE A 1 96 ? 40.864 16.984 -51.045 1.00 60.72 96 ILE A N 1
ATOM 799 C CA . ILE A 1 96 ? 39.426 16.789 -50.756 1.00 60.72 96 ILE A CA 1
ATOM 800 C C . ILE A 1 96 ? 39.174 15.397 -50.160 1.00 60.72 96 ILE A C 1
ATOM 802 O O . ILE A 1 96 ? 38.439 15.269 -49.187 1.00 60.72 96 ILE A O 1
ATOM 806 N N . SER A 1 97 ? 39.836 14.360 -50.687 1.00 65.75 97 SER A N 1
ATOM 807 C CA . SER A 1 97 ? 39.735 12.991 -50.155 1.00 65.75 97 SER A CA 1
ATOM 808 C C . SER A 1 97 ? 40.285 12.882 -48.721 1.00 65.75 97 SER A C 1
ATOM 810 O O . SER A 1 97 ? 39.624 12.305 -47.860 1.00 65.75 97 SER A O 1
ATOM 812 N N . ARG A 1 98 ? 41.422 13.532 -48.410 1.00 67.50 98 ARG A N 1
ATOM 813 C CA . ARG A 1 98 ? 41.963 13.589 -47.035 1.00 67.50 98 ARG A CA 1
ATOM 814 C C . ARG A 1 98 ? 41.061 14.360 -46.069 1.00 67.50 98 ARG A C 1
ATOM 816 O O . ARG A 1 98 ? 40.873 13.906 -44.946 1.00 67.50 98 ARG A O 1
ATOM 823 N N . LEU A 1 99 ? 40.490 15.489 -46.500 1.00 72.06 99 LEU A N 1
ATOM 824 C CA . LEU A 1 99 ? 39.541 16.266 -45.689 1.00 72.06 99 LEU A CA 1
ATOM 825 C C . LEU A 1 99 ? 38.262 15.473 -45.389 1.00 72.06 99 LEU A C 1
ATOM 827 O O . LEU A 1 99 ? 37.810 15.459 -44.249 1.00 72.06 99 LEU A O 1
ATOM 831 N N . ASN A 1 100 ? 37.708 14.769 -46.379 1.00 74.00 100 ASN A N 1
ATOM 832 C CA . ASN A 1 100 ? 36.513 13.945 -46.188 1.00 74.00 100 ASN A CA 1
ATOM 833 C C . ASN A 1 100 ? 36.783 12.718 -45.307 1.00 74.00 100 ASN A C 1
ATOM 835 O O . ASN A 1 100 ? 35.945 12.382 -44.475 1.00 74.00 100 ASN A O 1
ATOM 839 N N . PHE A 1 101 ? 37.948 12.076 -45.445 1.00 77.00 101 PHE A N 1
ATOM 840 C CA . PHE A 1 101 ? 38.354 10.973 -44.571 1.00 77.00 101 PHE A CA 1
ATOM 841 C C . PHE A 1 101 ? 38.513 11.436 -43.118 1.00 77.00 101 PHE A C 1
ATOM 843 O O . PHE A 1 101 ? 37.977 10.804 -42.212 1.00 77.00 101 PHE A O 1
ATOM 850 N N . HIS A 1 102 ? 39.182 12.572 -42.900 1.00 78.31 102 HIS A N 1
ATOM 851 C CA . HIS A 1 102 ? 39.347 13.141 -41.564 1.00 78.31 102 HIS A CA 1
ATOM 852 C C . HIS A 1 102 ? 37.997 13.508 -40.937 1.00 78.31 102 HIS A C 1
ATOM 854 O O . HIS A 1 102 ? 37.707 13.070 -39.830 1.00 78.31 102 HIS A O 1
ATOM 860 N N . ARG A 1 103 ? 37.125 14.193 -41.688 1.00 82.19 103 ARG A N 1
ATOM 861 C CA . ARG A 1 103 ? 35.770 14.537 -41.238 1.00 82.19 103 ARG A CA 1
ATOM 862 C C . ARG A 1 103 ? 34.916 13.301 -40.939 1.00 82.19 103 ARG A C 1
ATOM 864 O O . ARG A 1 103 ? 34.167 13.303 -39.973 1.00 82.19 103 ARG A O 1
ATOM 871 N N . SER A 1 104 ? 35.005 12.247 -41.752 1.00 78.62 104 SER A N 1
ATOM 872 C CA . SER A 1 104 ? 34.276 10.996 -41.498 1.00 78.62 104 SER A CA 1
ATOM 873 C C . SER A 1 104 ? 34.779 10.299 -40.236 1.00 78.62 104 SER A C 1
ATOM 875 O O . SER A 1 104 ? 33.971 9.786 -39.473 1.00 78.62 104 SER A O 1
ATOM 877 N N . HIS A 1 105 ? 36.093 10.300 -40.005 1.00 84.38 105 HIS A N 1
ATOM 878 C CA . HIS A 1 105 ? 36.692 9.735 -38.800 1.00 84.38 105 HIS A CA 1
ATOM 879 C C . HIS A 1 105 ? 36.316 10.538 -37.543 1.00 84.38 105 HIS A C 1
ATOM 881 O O . HIS A 1 105 ? 36.053 9.950 -36.499 1.00 84.38 105 HIS A O 1
ATOM 887 N N . GLU A 1 106 ? 36.264 11.871 -37.627 1.00 86.75 106 GLU A N 1
ATOM 888 C CA . GLU A 1 106 ? 35.761 12.725 -36.541 1.00 86.75 106 GLU A CA 1
ATOM 889 C C . GLU A 1 106 ? 34.289 12.432 -36.235 1.00 86.75 106 GLU A C 1
ATOM 891 O O . GLU A 1 106 ? 33.956 12.173 -35.087 1.00 86.75 106 GLU A O 1
ATOM 896 N N . LEU A 1 107 ? 33.429 12.353 -37.256 1.00 87.12 107 LEU A N 1
ATOM 897 C CA . LEU A 1 107 ? 32.012 12.016 -37.069 1.00 87.12 107 LEU A CA 1
ATOM 898 C C . LEU A 1 107 ? 31.802 10.605 -36.502 1.00 87.12 107 LEU A C 1
ATOM 900 O O . LEU A 1 107 ? 30.862 10.373 -35.746 1.00 87.12 107 LEU A O 1
ATOM 904 N N . GLU A 1 108 ? 32.640 9.641 -36.878 1.00 87.38 108 GLU A N 1
ATOM 905 C CA . GLU A 1 108 ? 32.574 8.285 -36.332 1.00 87.38 108 GLU A CA 1
ATOM 906 C C . GLU A 1 108 ? 33.018 8.251 -34.868 1.00 87.38 108 GLU A C 1
ATOM 908 O O . GLU A 1 108 ? 32.360 7.615 -34.047 1.00 87.38 108 GLU A O 1
ATOM 913 N N . LYS A 1 109 ? 34.060 9.012 -34.519 1.00 91.25 109 LYS A N 1
ATOM 914 C CA . LYS A 1 109 ? 34.475 9.205 -33.130 1.00 91.25 109 LYS A CA 1
ATOM 915 C C . LYS A 1 109 ? 33.373 9.872 -32.301 1.00 91.25 109 LYS A C 1
ATOM 917 O O . LYS A 1 109 ? 33.016 9.339 -31.256 1.00 91.25 109 LYS A O 1
ATOM 922 N N . ASP A 1 110 ? 32.780 10.955 -32.800 1.00 92.00 110 ASP A N 1
ATOM 923 C CA . ASP A 1 110 ? 31.671 11.646 -32.135 1.00 92.00 110 ASP A CA 1
ATOM 924 C C . ASP A 1 110 ? 30.466 10.710 -31.942 1.00 92.00 110 ASP A C 1
ATOM 926 O O . ASP A 1 110 ? 29.835 10.710 -30.888 1.00 92.00 110 ASP A O 1
ATOM 930 N N . ASN A 1 111 ? 30.158 9.859 -32.928 1.00 90.19 111 ASN A N 1
ATOM 931 C CA . ASN A 1 111 ? 29.091 8.862 -32.809 1.00 90.19 111 ASN A CA 1
ATOM 932 C C . ASN A 1 111 ? 29.381 7.806 -31.736 1.00 90.19 111 ASN A C 1
ATOM 934 O O . ASN A 1 111 ? 28.464 7.411 -31.013 1.00 90.19 111 ASN A O 1
ATOM 938 N N . VAL A 1 112 ? 30.628 7.339 -31.627 1.00 93.62 112 VAL A N 1
ATOM 939 C CA . VAL A 1 112 ? 31.038 6.402 -30.569 1.00 93.62 112 VAL A CA 1
ATOM 940 C C . VAL A 1 112 ? 30.927 7.070 -29.199 1.00 93.62 112 VAL A C 1
ATOM 942 O O . VAL A 1 112 ? 30.301 6.500 -28.304 1.00 93.62 112 VAL A O 1
ATOM 945 N N . ASP A 1 113 ? 31.439 8.294 -29.062 1.00 94.06 113 ASP A N 1
ATOM 946 C CA . ASP A 1 113 ? 31.392 9.064 -27.815 1.00 94.06 113 ASP A CA 1
ATOM 947 C C . ASP A 1 113 ? 29.933 9.318 -27.377 1.00 94.06 113 ASP A C 1
ATOM 949 O O . ASP A 1 113 ? 29.568 9.074 -26.222 1.00 94.06 113 ASP A O 1
ATOM 953 N N . LEU A 1 114 ? 29.054 9.697 -28.314 1.00 95.19 114 LEU A N 1
ATOM 954 C CA . LEU A 1 114 ? 27.616 9.864 -28.067 1.00 95.19 114 LEU A CA 1
ATOM 955 C C . LEU A 1 114 ? 26.930 8.547 -27.687 1.00 95.19 114 LEU A C 1
ATOM 957 O O . LEU A 1 114 ? 26.069 8.522 -26.803 1.00 95.19 114 LEU A O 1
ATOM 961 N N . HIS A 1 115 ? 27.281 7.439 -28.338 1.00 94.75 115 HIS A N 1
ATOM 962 C CA . HIS A 1 115 ? 26.710 6.135 -28.017 1.00 94.75 115 HIS A CA 1
ATOM 963 C C . HIS A 1 115 ? 27.102 5.684 -26.600 1.00 94.75 115 HIS A C 1
ATOM 965 O O . HIS A 1 115 ? 26.257 5.177 -25.849 1.00 94.75 115 HIS A O 1
ATOM 971 N N . ASP A 1 116 ? 28.354 5.908 -26.204 1.00 95.19 116 ASP A N 1
ATOM 972 C CA . ASP A 1 116 ? 28.840 5.613 -24.858 1.00 95.19 116 ASP A CA 1
ATOM 973 C C . ASP A 1 116 ? 28.193 6.515 -23.800 1.00 95.19 116 ASP A C 1
ATOM 975 O O . ASP A 1 116 ? 27.794 6.025 -22.734 1.00 95.19 116 ASP A O 1
ATOM 979 N N . GLU A 1 117 ? 27.975 7.796 -24.102 1.00 96.25 117 GLU A N 1
ATOM 980 C CA . GLU A 1 117 ? 27.226 8.701 -23.229 1.00 96.25 117 GLU A CA 1
ATOM 981 C C . GLU A 1 117 ? 25.766 8.254 -23.060 1.00 96.25 117 GLU A C 1
ATOM 983 O O . GLU A 1 117 ? 25.280 8.126 -21.932 1.00 96.25 117 GLU A O 1
ATOM 988 N N . ILE A 1 118 ? 25.073 7.907 -24.151 1.00 95.88 118 ILE A N 1
ATOM 989 C CA . ILE A 1 118 ? 23.704 7.370 -24.099 1.00 95.88 118 ILE A CA 1
ATOM 990 C C . ILE A 1 118 ? 23.657 6.099 -23.248 1.00 95.88 118 ILE A C 1
ATOM 992 O O . ILE A 1 118 ? 22.744 5.919 -22.433 1.00 95.88 118 ILE A O 1
ATOM 996 N N . LYS A 1 119 ? 24.636 5.204 -23.405 1.00 97.25 119 LYS A N 1
ATOM 997 C CA . LYS A 1 119 ? 24.731 3.973 -22.615 1.00 97.25 119 LYS A CA 1
ATOM 998 C C . LYS A 1 119 ? 24.931 4.279 -21.129 1.00 97.25 119 LYS A C 1
ATOM 1000 O O . LYS A 1 119 ? 24.247 3.683 -20.293 1.00 97.25 119 LYS A O 1
ATOM 1005 N N . LYS A 1 120 ? 25.802 5.234 -20.794 1.00 97.31 120 LYS A N 1
ATOM 1006 C CA . LYS A 1 120 ? 26.033 5.694 -19.417 1.00 97.31 120 LYS A CA 1
ATOM 1007 C C . LYS A 1 120 ? 24.764 6.285 -18.800 1.00 97.31 120 LYS A C 1
ATOM 1009 O O . LYS A 1 120 ? 24.383 5.876 -17.703 1.00 97.31 120 LYS A O 1
ATOM 1014 N N . LEU A 1 121 ? 24.068 7.164 -19.521 1.00 97.38 121 LEU A N 1
ATOM 1015 C CA . LEU A 1 121 ? 22.812 7.774 -19.072 1.00 97.38 121 LEU A CA 1
ATOM 1016 C C . LEU A 1 121 ? 21.713 6.729 -18.853 1.00 97.38 121 LEU A C 1
ATOM 1018 O O . LEU A 1 121 ? 20.987 6.792 -17.861 1.00 97.38 121 LEU A O 1
ATOM 1022 N N . ARG A 1 122 ? 21.613 5.718 -19.726 1.00 97.19 122 ARG A N 1
ATOM 1023 C CA . ARG A 1 122 ? 20.675 4.596 -19.546 1.00 97.19 122 ARG A CA 1
ATOM 1024 C C . ARG A 1 122 ? 20.991 3.777 -18.296 1.00 97.19 122 ARG A C 1
ATOM 1026 O O . ARG A 1 122 ? 20.068 3.431 -17.559 1.00 97.19 122 ARG A O 1
ATOM 1033 N N . CYS A 1 123 ? 22.266 3.491 -18.033 1.00 96.56 123 CYS A N 1
ATOM 1034 C CA . CYS A 1 123 ? 22.686 2.814 -16.804 1.00 96.56 123 CYS A CA 1
ATOM 1035 C C . CYS A 1 123 ? 22.343 3.638 -15.556 1.00 96.56 123 CYS A C 1
ATOM 1037 O O . CYS A 1 123 ? 21.776 3.103 -14.603 1.00 96.56 123 CYS A O 1
ATOM 1039 N N . GLU A 1 124 ? 22.629 4.942 -15.567 1.00 97.19 124 GLU A N 1
ATOM 1040 C CA . GLU A 1 124 ? 22.299 5.834 -14.454 1.00 97.19 124 GLU A CA 1
ATOM 1041 C C . GLU A 1 124 ? 20.785 5.905 -14.211 1.00 97.19 124 GLU A C 1
ATOM 1043 O O . GLU A 1 124 ? 20.332 5.779 -13.070 1.00 97.19 124 GLU A O 1
ATOM 1048 N N . LEU A 1 125 ? 19.990 6.035 -15.276 1.00 97.19 125 LEU A N 1
ATOM 1049 C CA . LEU A 1 125 ? 18.532 6.027 -15.198 1.00 97.19 125 LEU A CA 1
ATOM 1050 C C . LEU A 1 125 ? 18.012 4.718 -14.592 1.00 97.19 125 LEU A C 1
ATOM 1052 O O . LEU A 1 125 ? 17.146 4.743 -13.717 1.00 97.19 125 LEU A O 1
ATOM 1056 N N . ASN A 1 126 ? 18.559 3.576 -15.012 1.00 96.75 126 ASN A N 1
ATOM 1057 C CA . ASN A 1 126 ? 18.160 2.276 -14.484 1.00 96.75 126 ASN A CA 1
ATOM 1058 C C . ASN A 1 126 ? 18.494 2.139 -12.986 1.00 96.75 126 ASN A C 1
ATOM 1060 O O . ASN A 1 126 ? 17.660 1.680 -12.205 1.00 96.75 126 ASN A O 1
ATOM 1064 N N . ASN A 1 127 ? 19.664 2.622 -12.558 1.00 96.12 127 ASN A N 1
ATOM 1065 C CA . ASN A 1 127 ? 20.064 2.640 -11.148 1.00 96.12 127 ASN A CA 1
ATOM 1066 C C . ASN A 1 127 ? 19.161 3.549 -10.296 1.00 96.12 127 ASN A C 1
ATOM 1068 O O . ASN A 1 127 ? 18.746 3.173 -9.192 1.00 96.12 127 ASN A O 1
ATOM 1072 N N . LYS A 1 128 ? 18.804 4.732 -10.814 1.00 97.56 128 LYS A N 1
ATOM 1073 C CA . LYS A 1 128 ? 17.852 5.639 -10.155 1.00 97.56 128 LYS A CA 1
ATOM 1074 C C . LYS A 1 128 ? 16.470 4.998 -10.042 1.00 97.56 128 LYS A C 1
ATOM 1076 O O . LYS A 1 128 ? 15.897 5.002 -8.955 1.00 97.56 128 LYS A O 1
ATOM 1081 N N . ASN A 1 129 ? 15.976 4.364 -11.104 1.00 96.06 129 ASN A N 1
ATOM 1082 C CA . ASN A 1 129 ? 14.698 3.650 -11.087 1.00 96.06 129 ASN A CA 1
ATOM 1083 C C . ASN A 1 129 ? 14.691 2.482 -10.092 1.00 96.06 129 ASN A C 1
ATOM 1085 O O . ASN A 1 129 ? 13.729 2.321 -9.341 1.00 96.06 129 ASN A O 1
ATOM 1089 N N . ALA A 1 130 ? 15.772 1.702 -10.015 1.00 95.94 130 ALA A N 1
ATOM 1090 C CA . ALA A 1 130 ? 15.911 0.645 -9.015 1.00 95.94 130 ALA A CA 1
ATOM 1091 C C . ALA A 1 130 ? 15.843 1.208 -7.583 1.00 95.94 130 ALA A C 1
ATOM 1093 O O . ALA A 1 130 ? 15.120 0.681 -6.733 1.00 95.94 130 ALA A O 1
ATOM 1094 N N . THR A 1 131 ? 16.525 2.328 -7.333 1.00 96.62 131 THR A N 1
ATOM 1095 C CA . THR A 1 131 ? 16.499 3.018 -6.035 1.00 96.62 131 THR A CA 1
ATOM 1096 C C . THR A 1 131 ? 15.096 3.526 -5.693 1.00 96.62 131 THR A C 1
ATOM 1098 O O . THR A 1 131 ? 14.609 3.294 -4.584 1.00 96.62 131 THR A O 1
ATOM 1101 N N . ILE A 1 132 ? 14.413 4.159 -6.652 1.00 97.62 132 ILE A N 1
ATOM 1102 C CA . ILE A 1 132 ? 13.031 4.634 -6.505 1.00 97.62 132 ILE A CA 1
ATOM 1103 C C . ILE A 1 132 ? 12.095 3.468 -6.172 1.00 97.62 132 ILE A C 1
ATOM 1105 O O . ILE A 1 132 ? 11.315 3.570 -5.228 1.00 97.62 132 ILE A O 1
ATOM 1109 N N . ASN A 1 133 ? 12.213 2.332 -6.861 1.00 96.00 133 ASN A N 1
ATOM 1110 C CA . ASN A 1 133 ? 11.394 1.146 -6.599 1.00 96.00 133 ASN A CA 1
ATOM 1111 C C . ASN A 1 133 ? 11.600 0.593 -5.179 1.00 96.00 133 ASN A C 1
ATOM 1113 O O . ASN A 1 133 ? 10.636 0.234 -4.495 1.00 96.00 133 ASN A O 1
ATOM 1117 N N . ILE A 1 134 ? 12.847 0.555 -4.698 1.00 96.62 134 ILE A N 1
ATOM 1118 C CA . ILE A 1 134 ? 13.161 0.135 -3.325 1.00 96.62 134 ILE A CA 1
ATOM 1119 C C . ILE A 1 134 ? 12.536 1.101 -2.312 1.00 96.62 134 ILE A C 1
ATOM 1121 O O . ILE A 1 134 ? 11.926 0.657 -1.333 1.00 96.62 134 ILE A O 1
ATOM 1125 N N . LEU A 1 135 ? 12.671 2.410 -2.536 1.00 97.25 135 LEU A N 1
ATOM 1126 C CA . LEU A 1 135 ? 12.093 3.436 -1.670 1.00 97.25 135 LEU A CA 1
ATOM 1127 C C . LEU A 1 135 ? 10.566 3.370 -1.659 1.00 97.25 135 LEU A C 1
ATOM 1129 O O . LEU A 1 135 ? 9.978 3.362 -0.580 1.00 97.25 135 LEU A O 1
ATOM 1133 N N . ALA A 1 136 ? 9.930 3.225 -2.820 1.00 96.94 136 ALA A N 1
ATOM 1134 C CA . ALA A 1 136 ? 8.487 3.063 -2.942 1.00 96.94 136 ALA A CA 1
ATOM 1135 C C . ALA A 1 136 ? 7.998 1.835 -2.159 1.00 96.94 136 ALA A C 1
ATOM 1137 O O . ALA A 1 136 ? 7.070 1.933 -1.358 1.00 96.94 136 ALA A O 1
ATOM 1138 N N . LYS A 1 137 ? 8.682 0.690 -2.282 1.00 95.31 137 LYS A N 1
ATOM 1139 C CA . LYS A 1 137 ? 8.351 -0.523 -1.517 1.00 95.31 137 LYS A CA 1
ATOM 1140 C C . LYS A 1 137 ? 8.506 -0.321 -0.006 1.00 95.31 137 LYS A C 1
ATOM 1142 O O . LYS A 1 137 ? 7.669 -0.795 0.765 1.00 95.31 137 LYS A O 1
ATOM 1147 N N . LYS A 1 138 ? 9.561 0.376 0.436 1.00 96.12 138 LYS A N 1
ATOM 1148 C CA . LYS A 1 138 ? 9.761 0.732 1.854 1.00 96.12 138 LYS A CA 1
ATOM 1149 C C . LYS A 1 138 ? 8.659 1.668 2.352 1.00 96.12 138 LYS A C 1
ATOM 1151 O O . LYS A 1 138 ? 8.104 1.416 3.420 1.00 96.12 138 LYS A O 1
ATOM 1156 N N . TYR A 1 139 ? 8.307 2.687 1.571 1.00 97.12 139 TYR A N 1
ATOM 1157 C CA . TYR A 1 139 ? 7.231 3.620 1.885 1.00 97.12 139 TYR A CA 1
ATOM 1158 C C . TYR A 1 139 ? 5.888 2.898 2.009 1.00 97.12 139 TYR A C 1
ATOM 1160 O O . TYR A 1 139 ? 5.221 3.053 3.026 1.00 97.12 139 TYR A O 1
ATOM 1168 N N . SER A 1 140 ? 5.532 2.027 1.060 1.00 96.00 140 SER A N 1
ATOM 1169 C CA . SER A 1 140 ? 4.289 1.252 1.129 1.00 96.00 140 SER A CA 1
ATOM 1170 C C . SER A 1 140 ? 4.227 0.359 2.370 1.00 96.00 140 SER A C 1
ATOM 1172 O O . SER A 1 140 ? 3.205 0.323 3.049 1.00 96.00 140 SER A O 1
ATOM 1174 N N . ARG A 1 141 ? 5.331 -0.310 2.733 1.00 95.69 141 ARG A N 1
ATOM 1175 C CA . ARG A 1 141 ? 5.408 -1.096 3.980 1.00 95.69 141 ARG A CA 1
ATOM 1176 C C . ARG A 1 141 ? 5.229 -0.224 5.224 1.00 95.69 141 ARG A C 1
ATOM 1178 O O . ARG A 1 141 ? 4.536 -0.632 6.150 1.00 95.69 141 ARG A O 1
ATOM 1185 N N . SER A 1 142 ? 5.853 0.953 5.248 1.00 95.25 142 SER A N 1
ATOM 1186 C CA . SER A 1 142 ? 5.714 1.914 6.347 1.00 95.25 142 SER A CA 1
ATOM 1187 C C . SER A 1 142 ? 4.278 2.430 6.460 1.00 95.25 142 SER A C 1
ATOM 1189 O O . SER A 1 142 ? 3.700 2.419 7.540 1.00 95.25 142 SER A O 1
ATOM 1191 N N . LYS A 1 143 ? 3.656 2.776 5.327 1.00 97.31 143 LYS A N 1
ATOM 1192 C CA . LYS A 1 143 ? 2.269 3.238 5.251 1.00 97.31 143 LYS A CA 1
ATOM 1193 C C . LYS A 1 143 ? 1.292 2.207 5.814 1.00 97.31 143 LYS A C 1
ATOM 1195 O O . LYS A 1 143 ? 0.450 2.566 6.623 1.00 97.31 143 LYS A O 1
ATOM 1200 N N . VAL A 1 144 ? 1.440 0.929 5.454 1.00 96.69 144 VAL A N 1
ATOM 1201 C CA . VAL A 1 144 ? 0.598 -0.145 6.013 1.00 96.69 144 VAL A CA 1
ATOM 1202 C C . VAL A 1 144 ? 0.762 -0.245 7.530 1.00 96.69 144 VAL A C 1
ATOM 1204 O O . VAL A 1 144 ? -0.234 -0.312 8.242 1.00 96.69 144 VAL A O 1
ATOM 1207 N N . LYS A 1 145 ? 1.998 -0.208 8.046 1.00 96.12 145 LYS A N 1
ATOM 1208 C CA . LYS A 1 145 ? 2.242 -0.234 9.498 1.00 96.12 145 LYS A CA 1
ATOM 1209 C C . LYS A 1 145 ? 1.622 0.970 10.210 1.00 96.12 145 LYS A C 1
ATOM 1211 O O . LYS A 1 145 ? 1.022 0.793 11.264 1.00 96.12 145 LYS A O 1
ATOM 1216 N N . ASN A 1 146 ? 1.742 2.163 9.630 1.00 97.12 146 ASN A N 1
ATOM 1217 C CA . ASN A 1 146 ? 1.132 3.372 10.177 1.00 97.12 146 ASN A CA 1
ATOM 1218 C C . ASN A 1 146 ? -0.392 3.264 10.209 1.00 97.12 146 ASN A C 1
ATOM 1220 O O . ASN A 1 146 ? -0.973 3.561 11.243 1.00 97.12 146 ASN A O 1
ATOM 1224 N N . ASN A 1 147 ? -1.023 2.772 9.141 1.00 95.88 147 ASN A N 1
ATOM 1225 C CA . ASN A 1 147 ? -2.471 2.567 9.117 1.00 95.88 147 ASN A CA 1
ATOM 1226 C C . ASN A 1 147 ? -2.924 1.610 10.230 1.00 95.88 147 ASN A C 1
ATOM 1228 O O . ASN A 1 147 ? -3.838 1.935 10.972 1.00 95.88 147 ASN A O 1
ATOM 1232 N N . VAL A 1 148 ? -2.227 0.482 10.422 1.00 96.38 148 VAL A N 1
ATOM 1233 C CA . VAL A 1 148 ? -2.536 -0.464 11.512 1.00 96.38 148 VAL A CA 1
ATOM 1234 C C . VAL A 1 148 ? -2.416 0.195 12.893 1.00 96.38 148 VAL A C 1
ATOM 1236 O O . VAL A 1 148 ? -3.200 -0.104 13.793 1.00 96.38 148 VAL A O 1
ATOM 1239 N N . LEU A 1 149 ? -1.433 1.081 13.088 1.00 96.94 149 LEU A N 1
ATOM 1240 C CA . LEU A 1 149 ? -1.294 1.833 14.336 1.00 96.94 149 LEU A CA 1
ATOM 1241 C C . LEU A 1 149 ? -2.432 2.839 14.523 1.00 96.94 149 LEU A C 1
ATOM 1243 O O . LEU A 1 149 ? -2.967 2.921 15.625 1.00 96.94 149 LEU A O 1
ATOM 1247 N N . THR A 1 150 ? -2.814 3.562 13.469 1.00 97.00 150 THR A N 1
ATOM 1248 C CA . THR A 1 150 ? -3.960 4.479 13.483 1.00 97.00 150 THR A CA 1
ATOM 1249 C C . THR A 1 150 ? -5.244 3.737 13.846 1.00 97.00 150 THR A C 1
ATOM 1251 O O . THR A 1 150 ? -5.878 4.104 14.829 1.00 97.00 150 THR A O 1
ATOM 1254 N N . ASP A 1 151 ? -5.543 2.618 13.181 1.00 96.31 151 ASP A N 1
ATOM 1255 C CA . ASP A 1 151 ? -6.728 1.800 13.470 1.00 96.31 151 ASP A CA 1
ATOM 1256 C C . ASP A 1 151 ? -6.750 1.319 14.932 1.00 96.31 151 ASP A C 1
ATOM 1258 O O . ASP A 1 151 ? -7.795 1.272 15.585 1.00 96.31 151 ASP A O 1
ATOM 1262 N N . LYS A 1 152 ? -5.580 0.962 15.481 1.00 97.19 152 LYS A N 1
ATOM 1263 C CA . LYS A 1 152 ? -5.458 0.536 16.880 1.00 97.19 152 LYS A CA 1
ATOM 1264 C C . LYS A 1 152 ? -5.685 1.690 17.859 1.00 97.19 152 LYS A C 1
ATOM 1266 O O . LYS A 1 152 ? -6.292 1.466 18.904 1.00 97.19 152 LYS A O 1
ATOM 1271 N N . ILE A 1 153 ? -5.192 2.887 17.546 1.00 97.31 153 ILE A N 1
ATOM 1272 C CA . ILE A 1 153 ? -5.425 4.092 18.353 1.00 97.31 153 ILE A CA 1
ATOM 1273 C C . ILE A 1 153 ? -6.913 4.440 18.344 1.00 97.31 153 ILE A C 1
ATOM 1275 O O . ILE A 1 153 ? -7.481 4.631 19.415 1.00 97.31 153 ILE A O 1
ATOM 1279 N N . ASP A 1 154 ? -7.550 4.433 17.175 1.00 96.62 154 ASP A N 1
ATOM 1280 C CA . ASP A 1 154 ? -8.979 4.719 17.040 1.00 96.62 154 ASP A CA 1
ATOM 1281 C C . ASP A 1 154 ? -9.823 3.705 17.818 1.00 96.62 154 ASP A C 1
ATOM 1283 O O . ASP A 1 154 ? -10.767 4.072 18.519 1.00 96.62 154 ASP A O 1
ATOM 1287 N N . LYS A 1 155 ? -9.445 2.420 17.779 1.00 96.31 155 LYS A N 1
ATOM 1288 C CA . LYS A 1 155 ? -10.098 1.392 18.593 1.00 96.31 155 LYS A CA 1
ATOM 1289 C C . LYS A 1 155 ? -9.955 1.666 20.092 1.00 96.31 155 LYS A C 1
ATOM 1291 O O . LYS A 1 155 ? -10.955 1.656 20.797 1.00 96.31 155 LYS A O 1
ATOM 1296 N N . LEU A 1 156 ? -8.739 1.932 20.574 1.00 97.19 156 LEU A N 1
ATOM 1297 C CA . LEU A 1 156 ? -8.502 2.233 21.992 1.00 97.19 156 LEU A CA 1
ATOM 1298 C C . LEU A 1 156 ? -9.244 3.493 22.445 1.00 97.19 156 LEU A C 1
ATOM 1300 O O . LEU A 1 156 ? -9.728 3.550 23.572 1.00 97.19 156 LEU A O 1
ATOM 1304 N N . TRP A 1 157 ? -9.343 4.492 21.571 1.00 97.00 157 TRP A N 1
ATOM 1305 C CA . TRP A 1 157 ? -10.103 5.706 21.827 1.00 97.00 157 TRP A CA 1
ATOM 1306 C C . TRP A 1 157 ? -11.598 5.416 21.989 1.00 97.00 157 TRP A C 1
ATOM 1308 O O . TRP A 1 157 ? -12.213 5.874 22.952 1.00 97.00 157 TRP A O 1
ATOM 1318 N N . ASN A 1 158 ? -12.169 4.606 21.097 1.00 96.31 158 ASN A N 1
ATOM 1319 C CA . ASN A 1 158 ? -13.568 4.194 21.184 1.00 96.31 158 ASN A CA 1
ATOM 1320 C C . ASN A 1 158 ? -13.839 3.332 22.424 1.00 96.31 158 ASN A C 1
ATOM 1322 O O . ASN A 1 158 ? -14.823 3.576 23.119 1.00 96.31 158 ASN A O 1
ATOM 1326 N N . ASP A 1 159 ? -12.952 2.385 22.743 1.00 94.94 159 ASP A N 1
ATOM 1327 C CA . ASP A 1 159 ? -13.050 1.564 23.955 1.00 94.94 159 ASP A CA 1
ATOM 1328 C C . ASP A 1 159 ? -13.008 2.455 25.215 1.00 94.94 159 ASP A C 1
ATOM 1330 O O . ASP A 1 159 ? -13.818 2.288 26.125 1.00 94.94 159 ASP A O 1
ATOM 1334 N N . HIS A 1 160 ? -12.122 3.457 25.256 1.00 96.06 160 HIS A N 1
ATOM 1335 C CA . HIS A 1 160 ? -12.051 4.425 26.355 1.00 96.06 160 HIS A CA 1
ATOM 1336 C C . HIS A 1 160 ? -13.334 5.261 26.486 1.00 96.06 160 HIS A C 1
ATOM 1338 O O . HIS A 1 160 ? -13.848 5.425 27.592 1.00 96.06 160 HIS A O 1
ATOM 1344 N N . LEU A 1 161 ? -13.868 5.784 25.376 1.00 95.75 161 LEU A N 1
ATOM 1345 C CA . LEU A 1 161 ? -15.136 6.522 25.381 1.00 95.75 161 LEU A CA 1
ATOM 1346 C C . LEU A 1 161 ? -16.301 5.653 25.865 1.00 95.75 161 LEU A C 1
ATOM 1348 O O . LEU A 1 161 ? -17.146 6.131 26.618 1.00 95.75 161 LEU A O 1
ATOM 1352 N N . HIS A 1 162 ? -16.327 4.381 25.468 1.00 95.06 162 HIS A N 1
ATOM 1353 C CA . HIS A 1 162 ? -17.345 3.436 25.905 1.00 95.06 162 HIS A CA 1
ATOM 1354 C C . HIS A 1 162 ? -17.271 3.176 27.414 1.00 95.06 162 HIS A C 1
ATOM 1356 O O . HIS A 1 162 ? -18.276 3.330 28.102 1.00 95.06 162 HIS A O 1
ATOM 1362 N N . VAL A 1 163 ? -16.077 2.894 27.949 1.00 96.19 163 VAL A N 1
ATOM 1363 C CA . VAL A 1 163 ? -15.868 2.710 29.397 1.00 96.19 163 VAL A CA 1
ATOM 1364 C C . VAL A 1 163 ? -16.249 3.967 30.184 1.00 96.19 163 VAL A C 1
ATOM 1366 O O . VAL A 1 163 ? -16.860 3.866 31.245 1.00 96.19 163 VAL A O 1
ATOM 1369 N N . MET A 1 164 ? -15.930 5.159 29.668 1.00 93.94 164 MET A N 1
ATOM 1370 C CA . MET A 1 164 ? -16.346 6.425 30.281 1.00 93.94 164 MET A CA 1
ATOM 1371 C C . MET A 1 164 ? -17.869 6.567 30.331 1.00 93.94 164 MET A C 1
ATOM 1373 O O . MET A 1 164 ? -1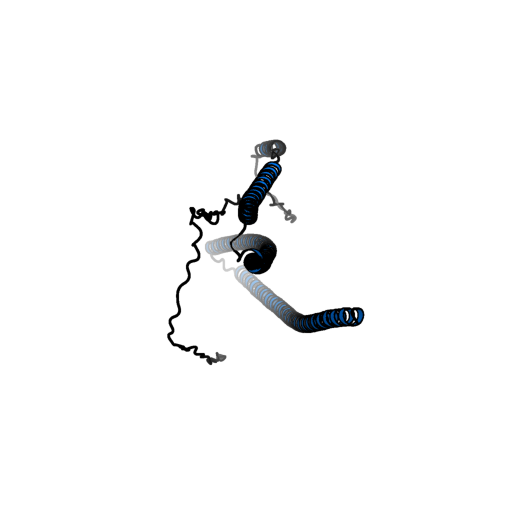8.396 6.989 31.357 1.00 93.94 164 MET A O 1
ATOM 1377 N N . ALA A 1 165 ? -18.575 6.204 29.258 1.00 93.69 165 ALA A N 1
ATOM 1378 C CA . ALA A 1 165 ? -20.035 6.229 29.232 1.00 93.69 165 ALA A CA 1
ATOM 1379 C C . ALA A 1 165 ? -20.638 5.256 30.259 1.00 93.69 165 ALA A C 1
ATOM 1381 O O . ALA A 1 165 ? -21.465 5.676 31.063 1.00 93.69 165 ALA A O 1
ATOM 1382 N N . GLU A 1 166 ? -20.157 4.008 30.311 1.00 93.06 166 GLU A N 1
ATOM 1383 C CA . GLU A 1 166 ? -20.608 3.015 31.301 1.00 93.06 166 GLU A CA 1
ATOM 1384 C C . GLU A 1 166 ? -20.324 3.455 32.747 1.00 93.06 166 GLU A C 1
ATOM 1386 O O . GLU A 1 166 ? -21.122 3.216 33.653 1.00 93.06 166 GLU A O 1
ATOM 1391 N N . MET A 1 167 ? -19.173 4.089 32.998 1.00 93.56 167 MET A N 1
ATOM 1392 C CA . MET A 1 167 ? -18.850 4.621 34.324 1.00 93.56 167 MET A CA 1
ATOM 1393 C C . MET A 1 167 ? -19.737 5.804 34.708 1.00 93.56 167 MET A C 1
ATOM 1395 O O . MET A 1 167 ? -20.100 5.907 35.877 1.00 93.56 167 MET A O 1
ATOM 1399 N N . MET A 1 168 ? -20.065 6.694 33.766 1.00 93.69 168 MET A N 1
ATOM 1400 C CA . MET A 1 168 ? -20.991 7.801 34.025 1.00 93.69 168 MET A CA 1
ATOM 1401 C C . MET A 1 168 ? -22.394 7.283 34.343 1.00 93.69 168 MET A C 1
ATOM 1403 O O . MET A 1 168 ? -22.969 7.721 35.331 1.00 93.69 168 MET A O 1
ATOM 1407 N N . GLU A 1 169 ? -22.888 6.299 33.590 1.00 92.94 169 GLU A N 1
ATOM 1408 C CA . GLU A 1 169 ? -24.184 5.656 33.844 1.00 92.94 169 GLU A CA 1
ATOM 1409 C C . GLU A 1 169 ? -24.244 5.051 35.255 1.00 92.94 169 GLU A C 1
ATOM 1411 O O . GLU A 1 169 ? -25.117 5.408 36.040 1.00 92.94 169 GLU A O 1
ATOM 1416 N N . LYS A 1 170 ? -23.243 4.250 35.649 1.00 94.69 170 LYS A N 1
ATOM 1417 C CA . LYS A 1 170 ? -23.163 3.690 37.014 1.00 94.69 170 LYS A CA 1
ATOM 1418 C C . LYS A 1 170 ? -23.065 4.753 38.106 1.00 94.69 170 LYS A C 1
ATOM 1420 O O . LYS A 1 170 ? -23.499 4.532 39.236 1.00 94.69 170 LYS A O 1
ATOM 1425 N N . LEU A 1 171 ? -22.422 5.881 37.811 1.00 93.31 171 LEU A N 1
ATOM 1426 C CA . LEU A 1 171 ? -22.299 6.986 38.755 1.00 93.31 171 LEU A CA 1
ATOM 1427 C C . LEU A 1 171 ? -23.657 7.662 38.959 1.00 93.31 171 LEU A C 1
ATOM 1429 O O . LEU A 1 171 ? -24.003 7.981 40.097 1.00 93.31 171 LEU A O 1
ATOM 1433 N N . ASP A 1 172 ? -24.422 7.847 37.887 1.00 93.00 172 ASP A N 1
ATOM 1434 C CA . ASP A 1 172 ? -25.769 8.402 37.958 1.00 93.00 172 ASP A CA 1
ATOM 1435 C C . ASP A 1 172 ? -26.745 7.428 38.643 1.00 93.00 172 ASP A C 1
ATOM 1437 O O . ASP A 1 172 ? -27.452 7.856 39.554 1.00 93.00 172 ASP A O 1
ATOM 1441 N N . GLU A 1 173 ? -26.677 6.118 38.367 1.00 93.38 173 GLU A N 1
ATOM 1442 C CA . GLU A 1 173 ? -27.420 5.084 39.116 1.00 93.38 173 GLU A CA 1
ATOM 1443 C C . GLU A 1 173 ? -27.120 5.152 40.627 1.00 93.38 173 GLU A C 1
ATOM 1445 O O . GLU A 1 173 ? -28.026 5.239 41.458 1.00 93.38 173 GLU A O 1
ATOM 1450 N N . ALA A 1 174 ? -25.838 5.202 41.009 1.00 92.69 174 ALA A N 1
ATOM 1451 C CA . ALA A 1 174 ? -25.438 5.297 42.413 1.00 92.69 174 ALA A CA 1
ATOM 1452 C C . ALA A 1 174 ? -25.892 6.613 43.077 1.00 92.69 174 ALA A C 1
ATOM 1454 O O . ALA A 1 174 ? -26.173 6.643 44.280 1.00 92.69 174 ALA A O 1
ATOM 1455 N N . ARG A 1 175 ? -25.964 7.716 42.318 1.00 91.56 175 ARG A N 1
ATOM 1456 C CA . ARG A 1 175 ? -26.516 8.992 42.801 1.00 91.56 175 ARG A CA 1
ATOM 1457 C C . ARG A 1 175 ? -28.017 8.895 43.043 1.00 91.56 175 ARG A C 1
ATOM 1459 O O . ARG A 1 175 ? -28.482 9.408 44.060 1.00 91.56 175 ARG A O 1
ATOM 1466 N N . GLU A 1 176 ? -28.761 8.254 42.148 1.00 92.94 176 GLU A N 1
ATOM 1467 C CA . GLU A 1 176 ? -30.199 8.026 42.311 1.00 92.94 176 GLU A CA 1
ATOM 1468 C C . GLU A 1 176 ? -30.495 7.140 43.530 1.00 92.94 176 GLU A C 1
ATOM 1470 O O . GLU A 1 176 ? -31.344 7.492 44.358 1.00 92.94 176 GLU A O 1
ATOM 1475 N N . GLU A 1 177 ? -29.742 6.052 43.717 1.00 91.81 177 GLU A N 1
ATOM 1476 C CA . GLU A 1 177 ? -29.851 5.190 44.901 1.00 91.81 177 GLU A CA 1
ATOM 1477 C C . GLU A 1 177 ? -29.544 5.955 46.196 1.00 91.81 177 GLU A C 1
ATOM 1479 O O . GLU A 1 177 ? -30.305 5.883 47.166 1.00 91.81 177 GLU A O 1
ATOM 1484 N N . LEU A 1 178 ? -28.459 6.740 46.218 1.00 87.19 178 LEU A N 1
ATOM 1485 C CA . LEU A 1 178 ? -28.100 7.557 47.378 1.00 87.19 178 LEU A CA 1
ATOM 1486 C C . LEU A 1 178 ? -29.189 8.586 47.701 1.00 87.19 178 LEU A C 1
ATOM 1488 O O . LEU A 1 178 ? -29.563 8.727 48.866 1.00 87.19 178 LEU A O 1
ATOM 1492 N N . ASN A 1 179 ? -29.712 9.288 46.694 1.00 88.50 179 ASN A N 1
ATOM 1493 C CA . ASN A 1 179 ? -30.791 10.262 46.871 1.00 88.50 179 ASN A CA 1
ATOM 1494 C C . ASN A 1 179 ? -32.068 9.612 47.414 1.00 88.50 179 ASN A C 1
ATOM 1496 O O . ASN A 1 179 ? -32.743 10.207 48.260 1.00 88.50 179 ASN A O 1
ATOM 1500 N N . THR A 1 180 ? -32.366 8.385 46.983 1.00 89.38 180 THR A N 1
ATOM 1501 C CA . THR A 1 180 ? -33.476 7.584 47.514 1.00 89.38 180 THR A CA 1
ATOM 1502 C C . THR A 1 180 ? -33.245 7.256 48.991 1.00 89.38 180 THR A C 1
ATOM 1504 O O . THR A 1 180 ? -34.099 7.540 49.824 1.00 89.38 180 THR A O 1
ATOM 1507 N N . ILE A 1 181 ? -32.056 6.767 49.367 1.00 85.62 181 ILE A N 1
ATOM 1508 C CA . ILE A 1 181 ? -31.716 6.457 50.770 1.00 85.62 181 ILE A CA 1
ATOM 1509 C C . ILE A 1 181 ? -31.771 7.707 51.656 1.00 85.62 181 ILE A C 1
ATOM 1511 O O . ILE A 1 181 ? -32.268 7.645 52.783 1.00 85.62 181 ILE A O 1
ATOM 1515 N N . VAL A 1 182 ? -31.243 8.836 51.177 1.00 82.94 182 VAL A N 1
ATOM 1516 C CA . VAL A 1 182 ? -31.265 10.107 51.912 1.00 82.94 182 VAL A CA 1
ATOM 1517 C C . VAL A 1 182 ? -32.704 10.566 52.134 1.00 82.94 182 VAL A C 1
ATOM 1519 O O . VAL A 1 182 ? -33.065 10.878 53.270 1.00 82.94 182 VAL A O 1
ATOM 1522 N N . SER A 1 183 ? -33.532 10.532 51.087 1.00 83.56 183 SER A N 1
ATOM 1523 C CA . SER A 1 183 ? -34.959 10.844 51.187 1.00 83.56 183 SER A CA 1
ATOM 1524 C C . SER A 1 183 ? -35.674 9.912 52.173 1.00 83.56 183 SER A C 1
ATOM 1526 O O . SER A 1 183 ? -36.358 10.383 53.073 1.00 83.56 183 SER A O 1
ATOM 1528 N N . ASP A 1 184 ? -35.445 8.602 52.109 1.00 83.62 184 ASP A N 1
ATOM 1529 C CA . ASP A 1 184 ? -36.177 7.632 52.933 1.00 83.62 184 ASP A CA 1
ATOM 1530 C C . ASP A 1 184 ? -35.730 7.591 54.403 1.00 83.62 184 ASP A C 1
ATOM 1532 O O . ASP A 1 184 ? -36.522 7.286 55.297 1.00 83.62 184 ASP A O 1
ATOM 1536 N N . LYS A 1 185 ? -34.436 7.806 54.682 1.00 77.38 185 LYS A N 1
ATOM 1537 C CA . LYS A 1 185 ? -33.841 7.554 56.014 1.00 77.38 185 LYS A CA 1
ATOM 1538 C C . LYS A 1 185 ? -33.481 8.821 56.793 1.00 77.38 185 LYS A C 1
ATOM 1540 O O . LYS A 1 185 ? -33.259 8.730 58.014 1.00 77.38 185 LYS A O 1
ATOM 1545 N N . PHE A 1 186 ? -33.403 9.971 56.119 1.00 68.12 186 PHE A N 1
ATOM 1546 C CA . PHE A 1 186 ? -32.862 11.216 56.675 1.00 68.12 186 PHE A CA 1
ATOM 1547 C C . PHE A 1 186 ? -33.759 12.460 56.479 1.00 68.12 186 PHE A C 1
ATOM 1549 O O . PHE A 1 186 ? -33.329 13.543 56.869 1.00 68.12 186 PHE A O 1
ATOM 1556 N N . GLN A 1 187 ? -34.986 12.326 55.950 1.00 69.06 187 GLN A N 1
ATOM 1557 C CA . GLN A 1 187 ? -35.975 13.423 55.856 1.00 69.06 187 GLN A CA 1
ATOM 1558 C C . GLN A 1 187 ? -36.486 13.917 57.226 1.00 69.06 187 GLN A C 1
ATOM 1560 O O . GLN A 1 187 ? -36.661 15.119 57.413 1.00 69.06 187 GLN A O 1
ATOM 1565 N N . ASP A 1 188 ? -36.685 13.025 58.204 1.00 67.69 188 ASP A N 1
ATOM 1566 C CA . ASP A 1 188 ? -37.109 13.422 59.557 1.00 67.69 188 ASP A CA 1
ATOM 1567 C C . ASP A 1 188 ? -35.999 14.202 60.287 1.00 67.69 188 ASP A C 1
ATOM 1569 O O . ASP A 1 188 ? -34.822 13.858 60.099 1.00 67.69 188 ASP A O 1
ATOM 1573 N N . PRO A 1 189 ? -36.327 15.187 61.165 1.00 60.56 189 PRO A N 1
ATOM 1574 C CA . PRO A 1 189 ? -35.349 15.979 61.912 1.00 60.56 189 PRO A CA 1
ATOM 1575 C C . PRO A 1 189 ? -34.348 15.058 62.601 1.00 60.56 189 PRO A C 1
ATOM 1577 O O . PRO A 1 189 ? -34.637 14.380 63.589 1.00 60.56 189 PRO A O 1
ATOM 1580 N N . SER A 1 190 ? -33.174 14.958 61.988 1.00 57.34 190 SER A N 1
ATOM 1581 C CA . SER A 1 190 ? -32.254 13.872 62.268 1.00 57.34 190 SER A CA 1
ATOM 1582 C C . SER A 1 190 ? -31.733 13.997 63.693 1.00 57.34 190 SER A C 1
ATOM 1584 O O . SER A 1 190 ? -31.174 15.026 64.073 1.00 57.34 190 SER A O 1
ATOM 1586 N N . SER A 1 191 ? -31.870 12.928 64.482 1.00 63.59 191 SER A N 1
ATOM 1587 C CA . SER A 1 191 ? -31.199 12.839 65.777 1.00 63.59 191 SER A CA 1
ATOM 1588 C C . SER A 1 191 ? -29.697 13.089 65.586 1.00 63.59 191 SER A C 1
ATOM 1590 O O . SER A 1 191 ? -29.107 12.669 64.588 1.00 63.59 191 SER A O 1
ATOM 1592 N N . PHE A 1 192 ? -29.063 13.785 66.533 1.00 65.75 192 PHE A N 1
ATOM 1593 C CA . PHE A 1 192 ? -27.663 14.242 66.470 1.00 65.75 192 PHE A CA 1
ATOM 1594 C C . PHE A 1 192 ? -26.655 13.185 65.958 1.00 65.75 192 PHE A C 1
ATOM 1596 O O . PHE A 1 192 ? -25.681 13.512 65.279 1.00 65.75 192 PHE A O 1
ATOM 1603 N N . ASN A 1 193 ? -26.920 11.900 66.213 1.00 73.19 193 ASN A N 1
ATOM 1604 C CA . ASN A 1 193 ? -26.096 10.774 65.769 1.00 73.19 193 ASN A CA 1
ATOM 1605 C C . ASN A 1 193 ? -26.140 10.521 64.246 1.00 73.19 193 ASN A C 1
ATOM 1607 O O . ASN A 1 193 ? -25.110 10.180 63.665 1.00 73.19 193 ASN A O 1
ATOM 1611 N N . LYS A 1 194 ? -27.284 10.730 63.578 1.00 72.25 194 LYS A N 1
ATOM 1612 C CA . LYS A 1 194 ? -27.424 10.570 62.115 1.00 72.25 194 LYS A CA 1
ATOM 1613 C C . LYS A 1 194 ? -26.618 11.626 61.343 1.00 72.25 194 LYS A C 1
ATOM 1615 O O . LYS A 1 194 ? -25.971 11.303 60.351 1.00 72.25 194 LYS A O 1
ATOM 1620 N N . SER A 1 195 ? -26.588 12.863 61.844 1.00 76.56 195 SER A N 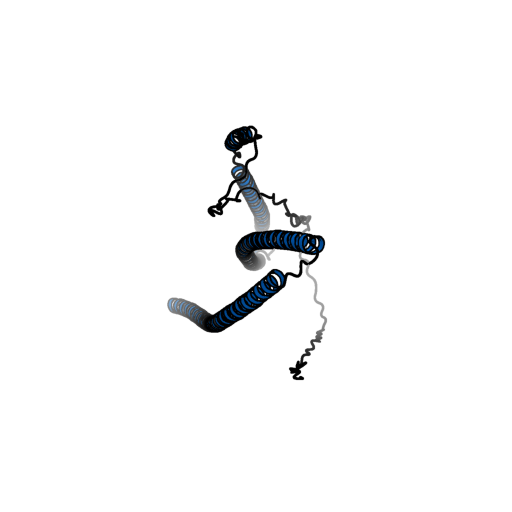1
ATOM 1621 C CA . SER A 1 195 ? -25.819 13.970 61.250 1.00 76.56 195 SER A CA 1
ATOM 1622 C C . SER A 1 195 ? -24.302 13.731 61.307 1.00 76.56 195 SER A C 1
ATOM 1624 O O . SER A 1 195 ? -23.601 13.889 60.305 1.00 76.56 195 SER A O 1
ATOM 1626 N N . LYS A 1 196 ? -23.784 13.242 62.446 1.00 83.19 196 LYS A N 1
ATOM 1627 C CA . LYS A 1 196 ? -22.367 12.854 62.571 1.00 83.19 196 LYS A CA 1
ATOM 1628 C C . LYS A 1 196 ? -21.976 11.741 61.600 1.00 83.19 196 LYS A C 1
ATOM 1630 O O . LYS A 1 196 ? -20.894 11.797 61.021 1.00 83.19 196 LYS A O 1
ATOM 1635 N N . TYR A 1 197 ? -22.846 10.750 61.404 1.00 82.38 197 TYR A N 1
ATOM 1636 C CA . TYR A 1 197 ? -22.594 9.673 60.447 1.00 82.38 197 TYR A CA 1
ATOM 1637 C C . TYR A 1 197 ? -22.459 10.215 59.017 1.00 82.38 197 TYR A C 1
ATOM 1639 O O . TYR A 1 197 ? -21.497 9.885 58.326 1.00 82.38 197 TYR A O 1
ATOM 1647 N N . LEU A 1 198 ? -23.350 11.123 58.607 1.00 81.75 198 LEU A N 1
ATOM 1648 C CA . LEU A 1 198 ? -23.286 11.755 57.288 1.00 81.75 198 LEU A CA 1
ATOM 1649 C C . LEU A 1 198 ? -21.992 12.567 57.093 1.00 81.75 198 LEU A C 1
ATOM 1651 O O . LEU A 1 198 ? -21.358 12.462 56.044 1.00 81.75 198 LEU A O 1
ATOM 1655 N N . GLN A 1 199 ? -21.537 13.302 58.116 1.00 86.88 199 GLN A N 1
ATOM 1656 C CA . GLN A 1 199 ? -20.244 14.003 58.071 1.00 86.88 199 GLN A CA 1
ATOM 1657 C C . GLN A 1 199 ? -19.056 13.043 57.911 1.00 86.88 199 GLN A C 1
ATOM 1659 O O . GLN A 1 199 ? -18.129 13.331 57.151 1.00 86.88 199 GLN A O 1
ATOM 1664 N N . ILE A 1 200 ? -19.070 11.896 58.601 1.00 89.19 200 ILE A N 1
ATOM 1665 C CA . ILE A 1 200 ? -18.022 10.874 58.462 1.00 89.19 200 ILE A CA 1
ATOM 1666 C C . ILE A 1 200 ? -18.020 10.305 57.039 1.00 89.19 200 ILE A C 1
ATOM 1668 O O . ILE A 1 200 ? -16.954 10.194 56.434 1.00 89.19 200 ILE A O 1
ATOM 1672 N N . VAL A 1 201 ? -19.193 10.002 56.475 1.00 86.50 201 VAL A N 1
ATOM 1673 C CA . VAL A 1 201 ? -19.325 9.513 55.093 1.00 86.50 201 VAL A CA 1
ATOM 1674 C C . VAL A 1 201 ? -18.786 10.537 54.090 1.00 86.50 201 VAL A C 1
ATOM 1676 O O . VAL A 1 201 ? -18.005 10.175 53.209 1.00 86.50 201 VAL A O 1
ATOM 1679 N N . GLN A 1 202 ? -19.115 11.822 54.250 1.00 87.44 202 GLN A N 1
ATOM 1680 C CA . GLN A 1 202 ? -18.590 12.896 53.399 1.00 87.44 202 GLN A CA 1
ATOM 1681 C C . GLN A 1 202 ? -17.063 13.013 53.495 1.00 87.44 202 GLN A C 1
ATOM 1683 O O . GLN A 1 202 ? -16.374 13.072 52.473 1.00 87.44 202 GLN A O 1
ATOM 1688 N N . ARG A 1 203 ? -16.511 12.995 54.716 1.00 92.81 203 ARG A N 1
ATOM 1689 C CA . ARG A 1 203 ? -15.061 13.077 54.937 1.00 92.81 203 ARG A CA 1
ATOM 1690 C C . ARG A 1 203 ? -14.327 11.868 54.354 1.00 92.81 203 ARG A C 1
ATOM 1692 O O . ARG A 1 203 ? -13.312 12.048 53.684 1.00 92.81 203 ARG A O 1
ATOM 1699 N N . ASN A 1 204 ? -14.846 10.658 54.557 1.00 93.00 204 ASN A N 1
ATOM 1700 C CA . ASN A 1 204 ? -14.268 9.437 53.993 1.00 93.00 204 ASN A CA 1
ATOM 1701 C C . ASN A 1 204 ? -14.336 9.424 52.462 1.00 93.00 204 ASN A C 1
ATOM 1703 O O . ASN A 1 204 ? -13.368 9.028 51.817 1.00 93.00 204 ASN A O 1
ATOM 1707 N N . SER A 1 205 ? -15.427 9.917 51.873 1.00 86.88 205 SER A N 1
ATOM 1708 C CA . SER A 1 205 ? -15.560 10.035 50.415 1.00 86.88 205 SER A CA 1
ATOM 1709 C C . SER A 1 205 ? -14.506 10.978 49.829 1.00 86.88 205 SER A C 1
ATOM 1711 O O . SER A 1 205 ? -13.859 10.645 48.835 1.00 86.88 205 SER A O 1
ATOM 1713 N N . LYS A 1 206 ? -14.253 12.116 50.493 1.00 92.81 206 LYS A N 1
ATOM 1714 C CA . LYS A 1 206 ? -13.183 13.046 50.105 1.00 92.81 206 LYS A CA 1
ATOM 1715 C C . LYS A 1 206 ? -11.799 12.390 50.177 1.00 92.81 206 LYS A C 1
ATOM 1717 O O . LYS A 1 206 ? -11.038 12.472 49.217 1.00 92.81 206 LYS A O 1
ATOM 1722 N N . LEU A 1 207 ? -11.496 11.694 51.274 1.00 95.62 207 LEU A N 1
ATOM 1723 C CA . LEU A 1 207 ? -10.219 10.989 51.437 1.00 95.62 207 LEU A CA 1
ATOM 1724 C C . LEU A 1 207 ? -10.033 9.862 50.409 1.00 95.62 207 LEU A C 1
ATOM 1726 O O . LEU A 1 207 ? -8.921 9.644 49.932 1.00 95.62 207 LEU A O 1
ATOM 1730 N N . MET A 1 208 ? -11.100 9.150 50.031 1.00 93.06 208 MET A N 1
ATOM 1731 C CA . MET A 1 208 ? -11.032 8.165 48.946 1.00 93.06 208 MET A CA 1
ATOM 1732 C C . MET A 1 208 ? -10.680 8.809 47.605 1.00 93.06 208 MET A C 1
ATOM 1734 O O . MET A 1 208 ? -9.838 8.271 46.887 1.00 93.06 208 MET A O 1
ATOM 1738 N N . TYR A 1 209 ? -11.291 9.950 47.273 1.00 92.44 209 TYR A N 1
ATOM 1739 C CA . TYR A 1 209 ? -10.987 10.674 46.038 1.00 92.44 209 TYR A CA 1
ATOM 1740 C C . TYR A 1 209 ? -9.522 11.129 45.995 1.00 92.44 209 TYR A C 1
ATOM 1742 O O . TYR A 1 209 ? -8.826 10.903 45.003 1.00 92.44 209 TYR A O 1
ATOM 1750 N N . GLU A 1 210 ? -9.024 11.704 47.092 1.00 93.50 210 GLU A N 1
ATOM 1751 C CA . GLU A 1 210 ? -7.618 12.100 47.224 1.00 93.50 210 GLU A CA 1
ATOM 1752 C C . GLU A 1 210 ? -6.677 10.892 47.064 1.00 93.50 210 GLU A C 1
ATOM 1754 O O . GLU A 1 210 ? -5.728 10.949 46.280 1.00 93.50 210 GLU A O 1
ATOM 1759 N N . ASN A 1 211 ? -6.985 9.761 47.709 1.00 95.69 211 ASN A N 1
ATOM 1760 C CA . ASN A 1 211 ? -6.220 8.519 47.560 1.00 95.69 211 ASN A CA 1
ATOM 1761 C C . ASN A 1 211 ? -6.219 7.978 46.122 1.00 95.69 211 ASN A C 1
ATOM 1763 O O . ASN A 1 211 ? -5.185 7.512 45.640 1.00 95.69 211 ASN A O 1
ATOM 1767 N N . ALA A 1 212 ? -7.356 8.017 45.423 1.00 91.12 212 ALA A N 1
ATOM 1768 C CA . ALA A 1 212 ? -7.440 7.591 44.027 1.00 91.12 212 ALA A CA 1
ATOM 1769 C C . ALA A 1 212 ? -6.602 8.499 43.111 1.00 91.12 212 ALA A C 1
ATOM 1771 O O . ALA A 1 212 ? -5.843 8.000 42.279 1.00 91.12 212 ALA A O 1
ATOM 1772 N N . SER A 1 213 ? -6.669 9.818 43.317 1.00 90.81 213 SER A N 1
ATOM 1773 C CA . SER A 1 213 ? -5.857 10.797 42.585 1.00 90.81 213 SER A CA 1
ATOM 1774 C C . SER A 1 213 ? -4.356 10.562 42.789 1.00 90.81 213 SER A C 1
ATOM 1776 O O . SER A 1 213 ? -3.599 10.496 41.818 1.00 90.81 213 SER A O 1
ATOM 1778 N N . LEU A 1 214 ? -3.923 10.334 44.034 1.00 95.56 214 LEU A N 1
ATOM 1779 C CA . LEU A 1 214 ? -2.529 10.007 44.345 1.00 95.56 214 LEU A CA 1
ATOM 1780 C C . LEU A 1 214 ? -2.073 8.709 43.663 1.00 95.56 214 LEU A C 1
ATOM 1782 O O . LEU A 1 214 ? -0.981 8.670 43.100 1.00 95.56 214 LEU A O 1
ATOM 1786 N N . LYS A 1 215 ? -2.909 7.661 43.642 1.00 94.06 215 LYS A N 1
ATOM 1787 C CA . LYS A 1 215 ? -2.590 6.408 42.931 1.00 94.06 215 LYS A CA 1
ATOM 1788 C C . LYS A 1 215 ? -2.363 6.629 41.435 1.00 94.06 215 LYS A C 1
ATOM 1790 O O . LYS A 1 215 ? -1.413 6.071 40.888 1.00 94.06 215 LYS A O 1
ATOM 1795 N N . ILE A 1 216 ? -3.189 7.452 40.786 1.00 90.94 216 ILE A N 1
ATOM 1796 C CA . ILE A 1 216 ? -3.027 7.789 39.362 1.00 90.94 216 ILE A CA 1
ATOM 1797 C C . ILE A 1 216 ? -1.698 8.520 39.132 1.00 90.94 216 ILE A C 1
ATOM 1799 O O . ILE A 1 216 ? -0.956 8.165 38.217 1.00 90.94 216 ILE A O 1
ATOM 1803 N N . GLN A 1 217 ? -1.354 9.494 39.981 1.00 92.44 217 GLN A N 1
ATOM 1804 C CA . GLN A 1 217 ? -0.080 10.217 39.881 1.00 92.44 217 GLN A CA 1
ATOM 1805 C C . GLN A 1 217 ? 1.125 9.283 40.053 1.00 92.44 217 GLN A C 1
ATOM 1807 O O . GLN A 1 217 ? 2.078 9.352 39.278 1.00 92.44 217 GLN A O 1
ATOM 1812 N N . VAL A 1 218 ? 1.068 8.359 41.018 1.00 95.12 218 VAL A N 1
ATOM 1813 C CA . VAL A 1 218 ? 2.112 7.343 41.215 1.00 95.12 218 VAL A CA 1
ATOM 1814 C C . VAL A 1 218 ? 2.261 6.458 39.975 1.00 95.12 218 VAL A C 1
ATOM 1816 O O . VAL A 1 218 ? 3.380 6.245 39.515 1.00 95.12 218 VAL A O 1
ATOM 1819 N N . GLN A 1 219 ? 1.160 5.989 39.381 1.00 93.94 219 GLN A N 1
ATOM 1820 C CA . GLN A 1 219 ? 1.208 5.192 38.149 1.00 93.94 219 GLN A CA 1
ATOM 1821 C C . GLN A 1 219 ? 1.814 5.968 36.971 1.00 93.94 219 GLN A C 1
ATOM 1823 O O . GLN A 1 219 ? 2.628 5.416 36.231 1.00 93.94 219 GLN A O 1
ATOM 1828 N N . GLN A 1 220 ? 1.472 7.250 36.811 1.00 91.50 220 GLN A N 1
ATOM 1829 C CA . GLN A 1 220 ? 2.072 8.109 35.785 1.00 91.50 220 GLN A CA 1
ATOM 1830 C C . GLN A 1 220 ? 3.584 8.270 35.987 1.00 91.50 220 GLN A C 1
ATOM 1832 O O . GLN A 1 220 ? 4.348 8.189 35.024 1.00 91.50 220 GLN A O 1
ATOM 1837 N N . LEU A 1 221 ? 4.031 8.462 37.232 1.00 95.00 221 LEU A N 1
ATOM 1838 C CA . LEU A 1 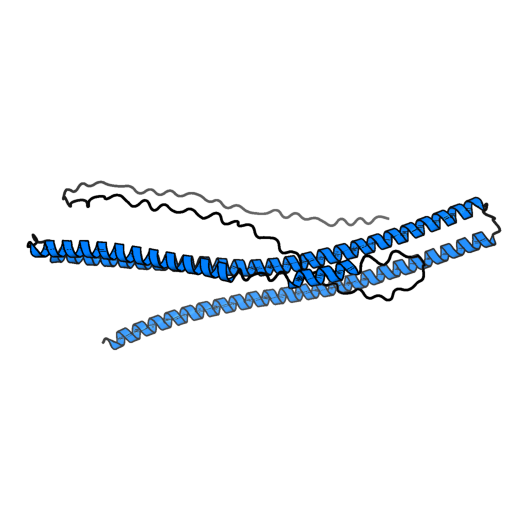221 ? 5.454 8.550 37.562 1.00 95.00 221 LEU A CA 1
ATOM 1839 C C . LEU A 1 221 ? 6.191 7.241 37.257 1.00 95.00 221 LEU A C 1
ATOM 1841 O O . LEU A 1 221 ? 7.258 7.286 36.648 1.00 95.00 221 LEU A O 1
ATOM 1845 N N . ILE A 1 222 ? 5.607 6.087 37.597 1.00 94.44 222 ILE A N 1
ATOM 1846 C CA . ILE A 1 222 ? 6.167 4.765 37.267 1.00 94.44 222 ILE A CA 1
ATOM 1847 C C . ILE A 1 222 ? 6.345 4.619 35.750 1.00 94.44 222 ILE A C 1
ATOM 1849 O O . ILE A 1 222 ? 7.445 4.316 35.293 1.00 94.44 222 ILE A O 1
ATOM 1853 N N . GLN A 1 223 ? 5.310 4.924 34.958 1.00 91.38 223 GLN A N 1
ATOM 1854 C CA . GLN A 1 223 ? 5.389 4.851 33.493 1.00 91.38 223 GLN A CA 1
ATOM 1855 C C . GLN A 1 223 ? 6.447 5.795 32.908 1.00 91.38 223 GLN A C 1
ATOM 1857 O O . GLN A 1 223 ? 7.105 5.465 31.921 1.00 91.38 223 GLN A O 1
ATOM 1862 N N . ASN A 1 224 ? 6.620 6.985 33.486 1.00 91.69 224 ASN A N 1
ATOM 1863 C CA . ASN A 1 224 ? 7.652 7.921 33.047 1.00 91.69 224 ASN A CA 1
ATOM 1864 C C . ASN A 1 224 ? 9.059 7.393 33.349 1.00 91.69 224 ASN A C 1
ATOM 1866 O O . ASN A 1 224 ? 9.937 7.501 32.494 1.00 91.69 224 ASN A O 1
ATOM 1870 N N . ILE A 1 225 ? 9.263 6.779 34.518 1.00 93.00 225 ILE A N 1
ATOM 1871 C CA . ILE A 1 225 ? 10.531 6.131 34.876 1.00 93.00 225 ILE A CA 1
ATOM 1872 C C . ILE A 1 225 ? 10.833 4.973 33.917 1.00 93.00 225 ILE A C 1
ATOM 1874 O O . ILE A 1 225 ? 11.955 4.872 33.430 1.00 93.00 225 ILE A O 1
ATOM 1878 N N . GLU A 1 226 ? 9.850 4.128 33.600 1.00 91.75 226 GLU A N 1
ATOM 1879 C CA . GLU A 1 226 ? 10.019 3.026 32.639 1.00 91.75 226 GLU A CA 1
ATOM 1880 C C . GLU A 1 226 ? 10.397 3.530 31.241 1.00 91.75 226 GLU A C 1
ATOM 1882 O O . GLU A 1 226 ? 11.331 3.013 30.629 1.00 91.75 226 GLU A O 1
ATOM 1887 N N . LYS A 1 227 ? 9.739 4.592 30.754 1.00 87.50 227 LYS A N 1
ATOM 1888 C CA . LYS A 1 227 ? 10.095 5.230 29.476 1.00 87.50 227 LYS A CA 1
ATOM 1889 C C . LYS A 1 227 ? 11.530 5.751 29.480 1.00 87.50 227 LYS A C 1
ATOM 1891 O O . LYS A 1 227 ? 12.237 5.560 28.494 1.00 87.50 227 LYS A O 1
ATOM 1896 N N . LEU A 1 228 ? 11.967 6.397 30.563 1.00 85.25 228 LEU A N 1
ATOM 1897 C CA . LEU A 1 228 ? 13.342 6.889 30.693 1.00 85.25 228 LEU A CA 1
ATOM 1898 C C . LEU A 1 228 ? 14.353 5.734 30.677 1.00 85.25 228 LEU A C 1
ATOM 1900 O O . LEU A 1 228 ? 15.279 5.773 29.875 1.00 85.25 228 LEU A O 1
ATOM 1904 N N . LYS A 1 229 ? 14.109 4.662 31.441 1.00 85.81 229 LYS A N 1
ATOM 1905 C CA . LYS A 1 229 ? 14.960 3.458 31.442 1.00 85.81 229 LYS A CA 1
ATOM 1906 C C . LYS A 1 229 ? 15.067 2.804 30.062 1.00 85.81 229 LYS A C 1
ATOM 1908 O O . LYS A 1 229 ? 16.162 2.475 29.629 1.00 85.81 229 LYS A O 1
ATOM 1913 N N . SER A 1 230 ? 13.954 2.685 29.335 1.00 79.62 230 SER A N 1
ATOM 1914 C CA . SER A 1 230 ? 13.958 2.098 27.986 1.00 79.62 230 SER A CA 1
ATOM 1915 C C . SER A 1 230 ? 14.734 2.926 26.950 1.00 79.62 230 SER A C 1
ATOM 1917 O O . SER A 1 230 ? 15.223 2.379 25.963 1.00 79.62 230 SER A O 1
ATOM 1919 N N . ASN A 1 231 ? 14.861 4.240 27.167 1.00 67.50 231 ASN A N 1
ATOM 1920 C CA . ASN A 1 231 ? 15.672 5.109 26.315 1.00 67.50 231 ASN A CA 1
ATOM 1921 C C . ASN A 1 231 ? 17.167 4.998 26.652 1.00 67.50 231 ASN A C 1
ATOM 1923 O O . ASN A 1 231 ? 17.983 5.057 25.735 1.00 67.50 231 ASN A O 1
ATOM 1927 N N . ASP A 1 232 ? 17.515 4.802 27.928 1.00 58.44 232 ASP A N 1
ATOM 1928 C CA . ASP A 1 232 ? 18.896 4.552 28.360 1.00 58.44 232 ASP A CA 1
ATOM 1929 C C . ASP A 1 232 ? 19.391 3.164 27.907 1.00 58.44 232 ASP A C 1
ATOM 1931 O O . ASP A 1 232 ? 20.532 3.036 27.478 1.00 58.44 232 ASP A O 1
ATOM 1935 N N . GLU A 1 233 ? 18.529 2.140 27.881 1.00 59.25 233 GLU A N 1
ATOM 1936 C CA . GLU A 1 233 ? 18.864 0.802 27.350 1.00 59.25 233 GLU A CA 1
ATOM 1937 C C . GLU A 1 233 ? 19.030 0.771 25.815 1.00 59.25 233 GLU A C 1
ATOM 1939 O O . GLU A 1 233 ? 19.736 -0.082 25.282 1.00 59.25 233 GLU A O 1
ATOM 1944 N N . GLN A 1 234 ? 18.424 1.707 25.069 1.00 51.34 234 GLN A N 1
ATOM 1945 C CA . GLN A 1 234 ? 18.693 1.871 23.628 1.00 51.34 234 GLN A CA 1
ATOM 1946 C C . GLN A 1 234 ? 19.991 2.642 23.331 1.00 51.34 234 GLN A C 1
ATOM 1948 O O . GLN A 1 234 ? 20.434 2.666 22.180 1.00 51.34 234 GLN A O 1
ATOM 1953 N N . LEU A 1 235 ? 20.614 3.243 24.348 1.00 50.91 235 LEU A N 1
ATOM 1954 C CA . LEU A 1 235 ? 21.927 3.889 24.299 1.00 50.91 235 LEU A CA 1
ATOM 1955 C C . LEU A 1 235 ? 23.033 2.912 24.743 1.00 50.91 235 LEU A C 1
ATOM 1957 O O . LEU A 1 235 ? 23.914 3.262 25.521 1.00 50.91 235 LEU A O 1
ATOM 1961 N N . GLU A 1 236 ? 23.026 1.684 24.222 1.00 44.47 236 GLU A N 1
ATOM 1962 C CA . GLU A 1 236 ? 24.223 0.835 24.262 1.00 44.47 236 GLU A CA 1
ATOM 1963 C C . GLU A 1 236 ? 25.395 1.582 23.589 1.00 44.47 236 GLU A C 1
ATOM 1965 O O . GLU A 1 236 ? 25.211 2.178 22.515 1.00 44.47 236 GLU A O 1
ATOM 1970 N N . PRO A 1 237 ? 26.600 1.598 24.190 1.00 46.28 237 PRO A N 1
ATOM 1971 C CA . PRO A 1 237 ? 27.725 2.349 23.663 1.00 46.28 237 PRO A CA 1
ATOM 1972 C C . PRO A 1 237 ? 28.086 1.779 22.294 1.00 46.28 237 PRO A C 1
ATOM 1974 O O . PRO A 1 237 ? 28.524 0.636 22.161 1.00 46.28 237 PRO A O 1
ATOM 1977 N N . ILE A 1 238 ? 27.908 2.592 21.254 1.00 46.38 238 ILE A N 1
ATOM 1978 C CA . ILE A 1 238 ? 28.444 2.311 19.926 1.00 46.38 238 ILE A CA 1
ATOM 1979 C C . ILE A 1 238 ? 29.956 2.142 20.109 1.00 46.38 238 ILE A C 1
ATOM 1981 O O . ILE A 1 238 ? 30.684 3.117 20.290 1.00 46.38 238 ILE A O 1
ATOM 1985 N N . ASN A 1 239 ? 30.412 0.890 20.123 1.00 49.94 239 ASN A N 1
ATOM 1986 C CA . ASN A 1 239 ? 31.815 0.523 20.217 1.00 49.94 239 ASN A CA 1
ATOM 1987 C C . ASN A 1 239 ? 32.502 0.947 18.908 1.00 49.94 239 ASN A C 1
ATOM 1989 O O . ASN A 1 239 ? 32.562 0.199 17.930 1.00 49.94 239 ASN A O 1
ATOM 1993 N N . ASN A 1 240 ? 32.922 2.212 18.872 1.00 50.59 240 ASN A N 1
ATOM 1994 C CA . ASN A 1 240 ? 33.505 2.889 17.718 1.00 50.59 240 ASN A CA 1
ATOM 1995 C C . ASN A 1 240 ? 34.902 2.350 17.352 1.00 50.59 240 ASN A C 1
ATOM 1997 O O . ASN A 1 240 ? 35.375 2.611 16.245 1.00 50.59 240 ASN A O 1
ATOM 2001 N N . ASP A 1 241 ? 35.529 1.538 18.209 1.00 47.66 241 ASP A N 1
ATOM 2002 C CA . ASP A 1 241 ? 36.937 1.154 18.060 1.00 47.66 241 ASP A CA 1
ATOM 2003 C C . ASP A 1 241 ? 37.186 0.143 16.930 1.00 47.66 241 ASP A C 1
ATOM 2005 O O . ASP A 1 241 ? 38.172 0.254 16.204 1.00 47.66 241 ASP A O 1
ATOM 2009 N N . LYS A 1 242 ? 36.244 -0.767 16.642 1.00 52.03 242 LYS A N 1
ATOM 2010 C CA . LYS A 1 242 ? 36.400 -1.732 15.528 1.00 52.03 242 LYS A CA 1
ATOM 2011 C C . LYS A 1 242 ? 36.244 -1.115 14.134 1.00 52.03 242 LYS A C 1
ATOM 2013 O O . LYS A 1 242 ? 36.533 -1.764 13.129 1.00 52.03 242 LYS A O 1
ATOM 2018 N N . THR A 1 243 ? 35.762 0.125 14.047 1.00 49.56 243 THR A N 1
ATOM 2019 C CA . THR A 1 243 ? 35.534 0.799 12.757 1.00 49.56 243 THR A CA 1
ATOM 2020 C C . THR A 1 243 ? 36.738 1.646 12.335 1.00 49.56 243 THR A C 1
ATOM 2022 O O . THR A 1 243 ? 36.914 1.890 11.144 1.00 49.56 243 THR A O 1
ATOM 2025 N N . ILE A 1 244 ? 37.593 2.055 13.280 1.00 50.25 244 ILE A N 1
ATOM 2026 C CA . ILE A 1 244 ? 38.753 2.921 13.012 1.00 50.25 244 ILE A CA 1
ATOM 2027 C C . ILE A 1 244 ? 39.968 2.104 12.535 1.00 50.25 244 ILE A C 1
ATOM 2029 O O . ILE A 1 244 ? 40.657 2.535 11.611 1.00 50.25 244 ILE A O 1
ATOM 2033 N N . GLU A 1 245 ? 40.183 0.886 13.048 1.00 49.75 245 GLU A N 1
ATOM 2034 C CA . GLU A 1 245 ? 41.267 0.007 12.564 1.00 49.75 245 GLU A CA 1
ATOM 2035 C C . GLU A 1 245 ? 41.104 -0.390 11.087 1.00 49.75 245 GLU A C 1
ATOM 2037 O O . GLU A 1 245 ? 42.070 -0.375 10.324 1.00 49.75 245 GLU A O 1
ATOM 2042 N N . ASN A 1 246 ? 39.871 -0.647 10.639 1.00 49.66 246 ASN A N 1
ATOM 2043 C CA . ASN A 1 246 ? 39.607 -1.022 9.245 1.00 49.66 246 ASN A CA 1
ATOM 2044 C C . ASN A 1 246 ? 39.754 0.146 8.253 1.00 49.66 246 ASN A C 1
ATOM 2046 O O . ASN A 1 246 ? 39.999 -0.091 7.072 1.00 49.66 246 ASN A O 1
ATOM 2050 N N . LEU A 1 247 ? 39.649 1.400 8.708 1.00 51.97 247 LEU A N 1
ATOM 2051 C CA . LEU A 1 247 ? 39.870 2.576 7.856 1.00 51.97 247 LEU A CA 1
ATOM 2052 C C . LEU A 1 247 ? 41.363 2.915 7.711 1.00 51.97 247 LEU A C 1
ATOM 2054 O O . LEU A 1 247 ? 41.784 3.372 6.649 1.00 51.97 247 LEU A O 1
ATOM 2058 N N . ASN A 1 248 ? 42.184 2.620 8.724 1.00 46.28 248 ASN A N 1
ATOM 2059 C CA . ASN A 1 248 ? 43.631 2.859 8.672 1.00 46.28 248 ASN A CA 1
ATOM 2060 C C . ASN A 1 248 ? 44.398 1.849 7.802 1.00 46.28 248 ASN A C 1
ATOM 2062 O O . ASN A 1 248 ? 45.446 2.196 7.256 1.00 46.28 248 ASN A O 1
ATOM 2066 N N . HIS A 1 249 ? 43.882 0.629 7.620 1.00 51.22 249 HIS A N 1
ATOM 2067 C CA . HIS A 1 249 ? 44.456 -0.325 6.663 1.00 51.22 249 HIS A CA 1
ATOM 2068 C C . HIS A 1 249 ? 44.089 -0.022 5.206 1.00 51.22 249 HIS A C 1
ATOM 2070 O O . HIS A 1 249 ? 44.824 -0.415 4.305 1.00 51.22 249 HIS A O 1
ATOM 2076 N N . GLN A 1 250 ? 42.999 0.711 4.964 1.00 48.16 250 GLN A N 1
ATOM 2077 C CA . GLN A 1 250 ? 42.582 1.084 3.613 1.00 48.16 250 GLN A CA 1
ATOM 2078 C C . GLN A 1 250 ? 43.303 2.351 3.121 1.00 48.16 250 GLN A C 1
ATOM 2080 O O . GLN A 1 250 ? 43.718 2.404 1.970 1.00 48.16 250 GLN A O 1
ATOM 2085 N N . ALA A 1 251 ? 43.577 3.314 4.010 1.00 44.97 251 ALA A N 1
ATOM 2086 C CA . ALA A 1 251 ? 44.299 4.546 3.670 1.00 44.97 251 ALA A CA 1
ATOM 2087 C C . ALA A 1 251 ? 45.801 4.353 3.360 1.00 44.97 251 ALA A C 1
ATOM 2089 O O . ALA A 1 251 ? 46.416 5.227 2.754 1.00 44.97 251 ALA A O 1
ATOM 2090 N N . LYS A 1 252 ? 46.409 3.224 3.756 1.00 45.94 252 LYS A N 1
ATOM 2091 C CA . LYS A 1 252 ? 47.826 2.929 3.466 1.00 45.94 252 LYS A CA 1
ATOM 2092 C C . LYS A 1 252 ? 48.071 2.305 2.088 1.00 45.94 252 LYS A C 1
ATOM 2094 O O . LYS A 1 252 ? 49.211 2.317 1.641 1.00 45.94 252 LYS A O 1
ATOM 2099 N N . ASN A 1 253 ? 47.035 1.817 1.405 1.00 45.25 253 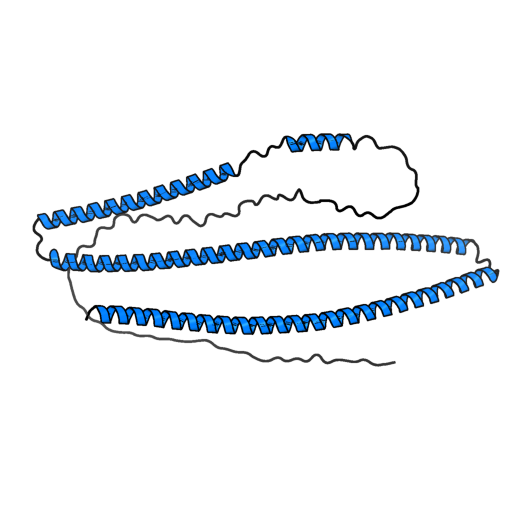ASN A N 1
ATOM 2100 C CA . ASN A 1 253 ? 47.186 1.153 0.104 1.00 45.25 253 ASN A CA 1
ATOM 2101 C C . ASN A 1 253 ? 47.008 2.097 -1.099 1.00 45.25 253 ASN A C 1
ATOM 2103 O O . ASN A 1 253 ? 47.335 1.712 -2.217 1.00 45.25 253 ASN A O 1
ATOM 2107 N N . ASP A 1 254 ? 46.557 3.336 -0.881 1.00 40.84 254 ASP A N 1
ATOM 2108 C CA . ASP A 1 254 ? 46.240 4.278 -1.966 1.00 40.84 254 ASP A CA 1
ATOM 2109 C C . ASP A 1 254 ? 47.395 5.241 -2.322 1.00 40.84 254 ASP A C 1
ATOM 2111 O O . ASP A 1 254 ? 47.239 6.087 -3.201 1.00 40.84 254 ASP A O 1
ATOM 2115 N N . HIS A 1 255 ? 48.570 5.122 -1.684 1.00 40.47 255 HIS A N 1
ATOM 2116 C CA . HIS A 1 255 ? 49.702 6.041 -1.905 1.00 40.47 255 HIS A CA 1
ATOM 2117 C C . HIS A 1 255 ? 50.893 5.485 -2.711 1.00 40.47 255 HIS A C 1
ATOM 2119 O O . HIS A 1 255 ? 51.803 6.252 -3.025 1.00 40.47 255 HIS A O 1
ATOM 2125 N N . GLU A 1 256 ? 50.877 4.219 -3.141 1.00 42.47 256 GLU A N 1
ATOM 2126 C CA . GLU A 1 256 ? 51.944 3.619 -3.966 1.00 42.47 256 GLU A CA 1
ATOM 2127 C C . GLU A 1 256 ? 51.420 3.067 -5.303 1.00 42.47 256 GLU A C 1
ATOM 2129 O O . GLU A 1 256 ? 51.498 1.878 -5.590 1.00 42.47 256 GLU A O 1
ATOM 2134 N N . SER A 1 257 ? 50.884 3.930 -6.170 1.00 38.19 257 SER A N 1
ATOM 2135 C CA . SER A 1 257 ? 50.771 3.606 -7.602 1.00 38.19 257 SER A CA 1
ATOM 2136 C C . SER A 1 257 ? 50.612 4.866 -8.456 1.00 38.19 257 SER A C 1
ATOM 2138 O O . SER A 1 257 ? 49.580 5.123 -9.069 1.00 38.19 257 SER A O 1
ATOM 2140 N N . SER A 1 258 ? 51.660 5.692 -8.493 1.00 38.03 258 SER A N 1
ATOM 2141 C CA . SER A 1 258 ? 51.866 6.635 -9.596 1.00 38.03 258 SER A CA 1
ATOM 2142 C C . SER A 1 258 ? 53.086 6.163 -10.382 1.00 38.03 258 SER A C 1
ATOM 2144 O O . SER A 1 258 ? 54.230 6.324 -9.967 1.00 38.03 258 SER A O 1
ATOM 2146 N N . GLY A 1 259 ? 52.841 5.471 -11.494 1.00 34.72 259 GLY A N 1
ATOM 2147 C CA . GLY A 1 259 ? 53.921 4.880 -12.272 1.00 34.72 259 GLY A CA 1
ATOM 2148 C C . GLY A 1 259 ? 53.463 4.143 -13.524 1.00 34.72 259 GLY A C 1
ATOM 2149 O O . GLY A 1 259 ? 53.270 2.938 -13.486 1.00 34.72 259 GLY A O 1
ATOM 2150 N N . LYS A 1 260 ? 53.454 4.889 -14.635 1.00 32.69 260 LYS A N 1
ATOM 2151 C CA . LYS A 1 260 ? 53.592 4.450 -16.039 1.00 32.69 260 LYS A CA 1
ATOM 2152 C C . LYS A 1 260 ? 52.362 3.874 -16.764 1.00 32.69 260 LYS A C 1
ATOM 2154 O O . LYS A 1 260 ? 51.833 2.814 -16.463 1.00 32.69 260 LYS A O 1
ATOM 2159 N N . PHE A 1 261 ? 52.022 4.603 -17.829 1.00 36.53 261 PHE A N 1
ATOM 2160 C CA . PHE A 1 261 ? 51.332 4.166 -19.041 1.00 36.53 261 PHE A CA 1
ATOM 2161 C C . PHE A 1 261 ? 51.867 2.827 -19.579 1.00 36.53 261 PHE A C 1
ATOM 2163 O O . PHE A 1 261 ? 53.082 2.636 -19.621 1.00 36.53 261 PHE A O 1
ATOM 2170 N N . ASN A 1 262 ? 50.963 1.973 -20.077 1.00 30.81 262 ASN A N 1
ATOM 2171 C CA . ASN A 1 262 ? 50.955 1.479 -21.463 1.00 30.81 262 ASN A CA 1
ATOM 2172 C C . ASN A 1 262 ? 49.639 0.747 -21.781 1.00 30.81 262 ASN A C 1
ATOM 2174 O O . ASN A 1 262 ? 49.113 -0.021 -20.980 1.00 30.81 262 ASN A O 1
ATOM 2178 N N . SER A 1 263 ? 49.117 1.016 -22.975 1.00 40.38 263 SER A N 1
ATOM 2179 C CA . SER A 1 263 ? 47.896 0.459 -23.554 1.00 40.38 263 SER A CA 1
ATOM 2180 C C . SER A 1 263 ? 48.071 -1.001 -23.973 1.00 40.38 263 SER A C 1
ATOM 2182 O O . SER A 1 263 ? 48.979 -1.272 -24.748 1.00 40.38 263 SER A O 1
ATOM 2184 N N . THR A 1 264 ? 47.150 -1.895 -23.586 1.00 30.75 264 THR A N 1
ATOM 2185 C CA . THR A 1 264 ? 46.723 -3.044 -24.419 1.00 30.75 264 THR A CA 1
ATOM 2186 C C . THR A 1 264 ? 45.455 -3.708 -23.862 1.00 30.75 264 THR A C 1
ATOM 2188 O O . THR A 1 264 ? 45.448 -4.220 -22.752 1.00 30.75 264 THR A O 1
ATOM 2191 N N . THR A 1 265 ? 44.397 -3.675 -24.677 1.00 37.22 265 THR A N 1
ATOM 2192 C CA . THR A 1 265 ? 43.395 -4.726 -24.961 1.00 37.22 265 THR A CA 1
ATOM 2193 C C . THR A 1 265 ? 42.898 -5.720 -23.892 1.00 37.22 265 THR A C 1
ATOM 2195 O O . THR A 1 265 ? 43.638 -6.516 -23.325 1.00 37.22 265 THR A O 1
ATOM 2198 N N . SER A 1 266 ? 41.563 -5.833 -23.909 1.00 29.27 266 SER A N 1
ATOM 2199 C CA . SER A 1 266 ? 40.680 -6.932 -23.482 1.00 29.27 266 SER A CA 1
ATOM 2200 C C . SER A 1 266 ? 40.005 -6.780 -22.113 1.00 29.27 266 SER A C 1
ATOM 2202 O O . SER A 1 266 ? 40.596 -6.931 -21.049 1.00 29.27 266 SER A O 1
ATOM 2204 N N . CYS A 1 267 ? 38.700 -6.509 -22.172 1.00 28.42 267 CYS A N 1
ATOM 2205 C CA . CYS A 1 267 ? 37.763 -6.791 -21.094 1.00 28.42 267 CYS A CA 1
ATOM 2206 C C . CYS A 1 267 ? 37.209 -8.211 -21.271 1.00 28.42 267 CYS A C 1
ATOM 2208 O O . CYS A 1 267 ? 36.734 -8.537 -22.361 1.00 28.42 267 CYS A O 1
ATOM 2210 N N . PRO A 1 268 ? 37.090 -8.983 -20.184 1.00 34.97 268 PRO A N 1
ATOM 2211 C CA . PRO A 1 268 ? 35.952 -9.860 -19.972 1.00 34.97 268 PRO A CA 1
ATOM 2212 C C . PRO A 1 268 ? 34.995 -9.195 -18.981 1.00 34.97 268 PRO A C 1
ATOM 2214 O O . PRO A 1 268 ? 35.393 -8.702 -17.927 1.00 34.97 268 PRO A O 1
ATOM 2217 N N . GLY A 1 269 ? 33.714 -9.163 -19.346 1.00 42.16 269 GLY A N 1
ATOM 2218 C CA . GLY A 1 269 ? 32.654 -8.595 -18.529 1.00 42.16 269 GLY A CA 1
ATOM 2219 C C . GLY A 1 269 ? 32.525 -9.295 -17.178 1.00 42.16 269 GLY A C 1
ATOM 2220 O O . GLY A 1 269 ? 32.253 -10.491 -17.101 1.00 42.16 269 GLY A O 1
ATOM 2221 N N . HIS A 1 270 ? 32.647 -8.517 -16.110 1.00 33.00 270 HIS A N 1
ATOM 2222 C CA . HIS A 1 270 ? 32.147 -8.898 -14.801 1.00 33.00 270 HIS A CA 1
ATOM 2223 C C . HIS A 1 270 ? 31.726 -7.632 -14.057 1.00 33.00 270 HIS A C 1
ATOM 2225 O O . HIS A 1 270 ? 32.533 -6.917 -13.466 1.00 33.00 270 HIS A O 1
ATOM 2231 N N . CYS A 1 271 ? 30.441 -7.298 -14.164 1.00 30.08 271 CYS A N 1
ATOM 2232 C CA . CYS A 1 271 ? 29.842 -6.208 -13.411 1.00 30.08 271 CYS A CA 1
ATOM 2233 C C . CYS A 1 271 ? 29.723 -6.682 -11.961 1.00 30.08 271 CYS A C 1
ATOM 2235 O O . CYS A 1 271 ? 28.750 -7.344 -11.606 1.00 30.08 271 CYS A O 1
ATOM 2237 N N . HIS A 1 272 ? 30.735 -6.398 -11.144 1.00 31.50 272 HIS A N 1
ATOM 2238 C CA . HIS A 1 272 ? 30.683 -6.685 -9.720 1.00 31.50 272 HIS A CA 1
ATOM 2239 C C . HIS A 1 272 ? 29.499 -5.963 -9.072 1.00 31.50 272 HIS A C 1
ATOM 2241 O O . HIS A 1 272 ? 29.390 -4.734 -9.081 1.00 31.50 272 HIS A O 1
ATOM 2247 N N . GLU A 1 273 ? 28.630 -6.780 -8.488 1.00 40.62 273 GLU A N 1
ATOM 2248 C CA . GLU A 1 273 ? 27.606 -6.430 -7.520 1.00 40.62 273 GLU A CA 1
ATOM 2249 C C . GLU A 1 273 ? 28.281 -5.727 -6.332 1.00 40.62 273 GLU A C 1
ATOM 2251 O O . GLU A 1 273 ? 28.820 -6.351 -5.419 1.00 40.62 273 GLU A O 1
ATOM 2256 N N . THR A 1 274 ? 28.338 -4.396 -6.377 1.00 40.41 274 THR A N 1
ATOM 2257 C CA . THR A 1 274 ? 28.916 -3.602 -5.294 1.00 40.41 274 THR A CA 1
ATOM 2258 C C . THR A 1 274 ? 27.832 -3.250 -4.289 1.00 40.41 274 THR A C 1
ATOM 2260 O O . THR A 1 274 ? 26.879 -2.515 -4.549 1.00 40.41 274 THR A O 1
ATOM 2263 N N . SER A 1 275 ? 28.012 -3.827 -3.104 1.00 44.41 275 SER A N 1
ATOM 2264 C CA . SER A 1 275 ? 27.299 -3.541 -1.868 1.00 44.41 275 SER A CA 1
ATOM 2265 C C . SER A 1 275 ? 27.392 -2.057 -1.503 1.00 44.41 275 SER A C 1
ATOM 2267 O O . SER A 1 275 ? 28.274 -1.642 -0.759 1.00 44.41 275 SER A O 1
ATOM 2269 N N . ILE A 1 276 ? 26.440 -1.250 -1.969 1.00 40.81 276 ILE A N 1
ATOM 2270 C CA . ILE A 1 276 ? 26.202 0.105 -1.454 1.00 40.81 276 ILE A CA 1
ATOM 2271 C C . ILE A 1 276 ? 25.046 0.029 -0.449 1.00 40.81 276 ILE A C 1
ATOM 2273 O O . ILE A 1 276 ? 23.952 0.550 -0.649 1.00 40.81 276 ILE A O 1
ATOM 2277 N N . ILE A 1 277 ? 25.277 -0.675 0.659 1.00 46.22 277 ILE A N 1
ATOM 2278 C CA . ILE A 1 277 ? 24.446 -0.568 1.861 1.00 46.22 277 ILE A CA 1
ATOM 2279 C C . ILE A 1 277 ? 25.389 -0.347 3.033 1.00 46.22 277 ILE A C 1
ATOM 2281 O O . ILE A 1 277 ? 25.886 -1.304 3.611 1.00 46.22 277 ILE A O 1
ATOM 2285 N N . LYS A 1 278 ? 25.635 0.927 3.354 1.00 43.62 278 LYS A N 1
ATOM 2286 C CA . LYS A 1 278 ? 25.937 1.464 4.696 1.00 43.62 278 LYS A CA 1
ATOM 2287 C C . LYS A 1 278 ? 26.379 2.919 4.537 1.00 43.62 278 LYS A C 1
ATOM 2289 O O . LYS A 1 278 ? 27.562 3.174 4.369 1.00 43.62 278 LYS A O 1
ATOM 2294 N N . LYS A 1 279 ? 25.413 3.846 4.551 1.00 43.97 279 LYS A N 1
ATOM 2295 C CA . LYS A 1 279 ? 25.527 5.261 4.991 1.00 43.97 279 LYS A CA 1
ATOM 2296 C C . LYS A 1 279 ? 24.365 6.089 4.434 1.00 43.97 279 LYS A C 1
ATOM 2298 O O . LYS A 1 279 ? 24.548 6.958 3.601 1.00 43.97 279 LYS A O 1
ATOM 2303 N N . LEU A 1 280 ? 23.157 5.825 4.921 1.00 32.16 280 LEU A N 1
ATOM 2304 C CA . LEU A 1 280 ? 22.088 6.830 4.975 1.00 32.16 280 LEU A CA 1
ATOM 2305 C C . LEU A 1 280 ? 21.329 6.614 6.290 1.00 32.16 280 LEU A C 1
ATOM 2307 O O . LEU A 1 280 ? 20.178 6.190 6.318 1.00 32.16 280 LEU A O 1
ATOM 2311 N N . SER A 1 281 ? 22.041 6.832 7.397 1.00 34.72 281 SER A N 1
ATOM 2312 C CA . SER A 1 281 ? 21.422 7.202 8.666 1.00 34.72 281 SER A CA 1
ATOM 2313 C C . SER A 1 281 ? 21.248 8.715 8.604 1.00 34.72 281 SER A C 1
ATOM 2315 O O . SER A 1 281 ? 22.231 9.450 8.676 1.00 34.72 281 SER A O 1
ATOM 2317 N N . LEU A 1 282 ? 20.021 9.174 8.365 1.00 33.78 282 LEU A N 1
ATOM 2318 C CA . LEU A 1 282 ? 19.657 10.570 8.584 1.00 33.78 282 LEU A CA 1
ATOM 2319 C C . LEU A 1 282 ? 18.871 10.655 9.897 1.00 33.78 282 LEU A C 1
ATOM 2321 O O . LEU A 1 282 ? 17.986 9.825 10.129 1.00 33.78 282 LEU A O 1
ATOM 2325 N N . PRO A 1 283 ? 19.178 11.640 10.755 1.00 35.81 283 PRO A N 1
ATOM 2326 C CA . PRO A 1 283 ? 18.550 11.778 12.054 1.00 35.81 283 PRO A CA 1
ATOM 2327 C C . PRO A 1 283 ? 17.123 12.297 11.867 1.00 35.81 283 PRO A C 1
ATOM 2329 O O . PRO A 1 283 ? 16.911 13.401 11.361 1.00 35.81 283 PRO A O 1
ATOM 2332 N N . PHE A 1 284 ? 16.132 11.525 12.310 1.00 30.78 284 PHE A N 1
ATOM 2333 C CA . PHE A 1 284 ? 14.784 12.043 12.528 1.00 30.78 284 PHE A CA 1
ATOM 2334 C C . PHE A 1 284 ? 14.849 13.084 13.655 1.00 30.78 284 PHE A C 1
ATOM 2336 O O . PHE A 1 284 ? 14.791 12.759 14.841 1.00 30.78 284 PHE A O 1
ATOM 2343 N N . LYS A 1 285 ? 15.001 14.363 13.293 1.00 34.94 285 LYS A N 1
ATOM 2344 C CA . LYS A 1 285 ? 14.760 15.468 14.220 1.00 34.94 285 LYS A CA 1
ATOM 2345 C C . LYS A 1 285 ? 13.271 15.487 14.569 1.00 34.94 285 LYS A C 1
ATOM 2347 O O . LYS A 1 285 ? 12.411 15.604 13.702 1.00 34.94 285 LYS A O 1
ATOM 2352 N N . LYS A 1 286 ? 13.023 15.354 15.871 1.00 40.00 286 LYS A N 1
ATOM 2353 C CA . LYS A 1 286 ? 11.766 15.520 16.607 1.00 40.00 286 LYS A CA 1
ATOM 2354 C C . LYS A 1 286 ? 10.814 16.537 15.953 1.00 40.00 286 LYS A C 1
ATOM 2356 O O . LYS A 1 286 ? 11.002 17.740 16.097 1.00 40.00 286 LYS A O 1
ATOM 2361 N N . LEU A 1 287 ? 9.734 16.049 15.342 1.00 35.53 287 LEU A N 1
ATOM 2362 C CA . LEU A 1 287 ? 8.454 16.762 15.302 1.00 35.53 287 LEU A CA 1
ATOM 2363 C C . LEU A 1 287 ? 7.530 16.125 16.347 1.00 35.53 287 LEU A C 1
ATOM 2365 O O . LEU A 1 287 ? 6.593 15.403 16.030 1.00 35.53 287 LEU A O 1
ATOM 2369 N N . SER A 1 288 ? 7.815 16.383 17.622 1.00 32.44 288 SER A N 1
ATOM 2370 C CA . SER A 1 288 ? 6.818 16.250 18.683 1.00 32.44 288 SER A CA 1
ATOM 2371 C C . SER A 1 288 ? 6.543 17.651 19.215 1.00 32.44 288 SER A C 1
ATOM 2373 O O . SER A 1 288 ? 7.226 18.136 20.116 1.00 32.44 288 SER A O 1
ATOM 2375 N N . LYS A 1 289 ? 5.558 18.333 18.628 1.00 35.97 289 LYS A N 1
ATOM 2376 C CA . LYS A 1 289 ? 4.862 19.384 19.372 1.00 35.97 289 LYS A CA 1
ATOM 2377 C C . LYS A 1 289 ? 4.071 18.658 20.465 1.00 35.97 289 LYS A C 1
ATOM 2379 O O . LYS A 1 289 ? 3.296 17.768 20.110 1.00 35.97 289 LYS A O 1
ATOM 2384 N N . PRO A 1 290 ? 4.271 18.953 21.757 1.00 34.72 290 PRO A N 1
ATOM 2385 C CA . PRO A 1 290 ? 3.384 18.424 22.776 1.00 34.72 290 PRO A CA 1
ATOM 2386 C C . PRO A 1 290 ? 2.000 19.025 22.525 1.00 34.72 290 PRO A C 1
ATOM 2388 O O . PRO A 1 290 ? 1.836 20.246 22.516 1.00 34.72 290 PRO A O 1
ATOM 2391 N N . PHE A 1 291 ? 1.016 18.164 22.265 1.00 35.44 291 PHE A N 1
ATOM 2392 C CA . PHE A 1 291 ? -0.383 18.548 22.390 1.00 35.44 291 PHE A CA 1
ATOM 2393 C C . PHE A 1 291 ? -0.590 19.102 23.800 1.00 35.44 291 PHE A C 1
ATOM 2395 O O . PHE A 1 291 ? -0.059 18.561 24.771 1.00 35.44 291 PHE A O 1
ATOM 2402 N N . GLY A 1 292 ? -1.268 20.247 23.858 1.00 31.45 292 GLY A N 1
ATOM 2403 C CA . GLY A 1 292 ? -1.313 21.133 25.009 1.00 31.45 292 GLY A CA 1
ATOM 2404 C C . GLY A 1 292 ? -1.601 20.412 26.318 1.00 31.45 292 GLY A C 1
ATOM 2405 O O . GLY A 1 292 ? -2.539 19.626 26.429 1.00 31.45 292 GLY A O 1
ATOM 2406 N N . ALA A 1 293 ? -0.803 20.749 27.328 1.00 32.53 293 ALA A N 1
ATOM 2407 C CA . ALA A 1 293 ? -1.197 20.584 28.710 1.00 32.53 293 ALA A CA 1
ATOM 2408 C C . ALA A 1 293 ? -2.527 21.323 28.906 1.00 32.53 293 ALA A C 1
ATOM 2410 O O . ALA A 1 293 ? -2.568 22.555 28.952 1.00 32.53 293 ALA A O 1
ATOM 2411 N N . VAL A 1 294 ? -3.623 20.572 28.998 1.00 33.69 294 VAL A N 1
ATOM 2412 C CA . VAL A 1 294 ? -4.857 21.089 29.577 1.00 33.69 294 VAL A CA 1
ATOM 2413 C C . VAL A 1 294 ? -4.520 21.381 31.034 1.00 33.69 294 VAL A C 1
ATOM 2415 O O . VAL A 1 294 ? -4.396 20.473 31.854 1.00 33.69 294 VAL A O 1
ATOM 2418 N N . LYS A 1 295 ? -4.305 22.664 31.346 1.00 31.34 295 LYS A N 1
ATOM 2419 C CA . LYS A 1 295 ? -4.390 23.169 32.715 1.00 31.34 295 LYS A CA 1
ATOM 2420 C C . LYS A 1 295 ? -5.802 22.859 33.194 1.00 31.34 295 LYS A C 1
ATOM 2422 O O . LYS A 1 295 ? -6.744 23.576 32.866 1.00 31.34 295 LYS A O 1
ATOM 2427 N N . ILE A 1 296 ? -5.949 21.779 33.950 1.00 32.97 296 ILE A N 1
ATOM 2428 C CA . ILE A 1 296 ? -7.125 21.582 34.783 1.00 32.97 296 ILE A CA 1
ATOM 2429 C C . ILE A 1 296 ? -6.988 22.622 35.891 1.00 32.97 296 ILE A C 1
ATOM 2431 O O . ILE A 1 296 ? -6.283 22.417 36.877 1.00 32.97 296 ILE A O 1
ATOM 2435 N N . ASN A 1 297 ? -7.594 23.787 35.676 1.00 29.64 297 ASN A N 1
ATOM 2436 C CA . ASN A 1 297 ? -7.864 24.713 36.759 1.00 29.64 297 ASN A CA 1
ATOM 2437 C C . ASN A 1 297 ? -8.773 23.964 37.735 1.00 29.64 297 ASN A C 1
ATOM 2439 O O . ASN A 1 297 ? -9.914 23.639 37.412 1.00 29.64 297 ASN A O 1
ATOM 2443 N N . SER A 1 298 ? -8.240 23.643 38.908 1.00 32.41 298 SER A N 1
ATOM 2444 C CA . SER A 1 298 ? -9.027 23.228 40.061 1.00 32.41 298 SER A CA 1
ATOM 2445 C C . SER A 1 298 ? -10.132 24.262 40.301 1.00 32.41 298 SER A C 1
ATOM 2447 O O . SER A 1 298 ? -9.796 25.440 40.467 1.00 32.41 298 SER A O 1
ATOM 2449 N N . PRO A 1 299 ? -11.421 23.878 40.342 1.00 33.72 299 PRO A N 1
ATOM 2450 C CA . PRO A 1 299 ? -12.452 24.785 40.804 1.00 33.72 299 PRO A CA 1
ATOM 2451 C C . PRO A 1 299 ? -12.203 25.059 42.284 1.00 33.72 299 PRO A C 1
ATOM 2453 O O . PRO A 1 299 ? -12.274 24.167 43.133 1.00 33.72 299 PRO A O 1
ATOM 2456 N N . THR A 1 300 ? -11.877 26.311 42.570 1.00 33.69 300 THR A N 1
ATOM 2457 C CA . THR A 1 300 ? -11.982 26.916 43.888 1.00 33.69 300 THR A CA 1
ATOM 2458 C C . THR A 1 300 ? -13.374 26.628 44.446 1.00 33.69 300 THR A C 1
ATOM 2460 O O . THR A 1 300 ? -14.379 26.884 43.785 1.00 33.69 300 THR A O 1
ATOM 2463 N N . SER A 1 301 ? -13.393 26.065 45.652 1.00 46.62 301 SER A N 1
ATOM 2464 C CA . SER A 1 301 ? -14.510 25.975 46.595 1.00 46.62 301 SER A CA 1
ATOM 2465 C C . SER A 1 301 ? -15.741 26.815 46.230 1.00 46.62 301 SER A C 1
ATOM 2467 O O . SER A 1 301 ? -15.771 28.018 46.490 1.00 46.62 301 SER A O 1
ATOM 2469 N N . GLN A 1 302 ? -16.781 26.162 45.712 1.00 32.03 302 GLN A N 1
ATOM 2470 C CA . GLN A 1 302 ? -18.145 26.662 45.819 1.00 32.03 302 GLN A CA 1
ATOM 2471 C C . GLN A 1 302 ? -18.902 25.794 46.820 1.00 32.03 302 GLN A C 1
ATOM 2473 O O . GLN A 1 302 ? -18.996 24.574 46.693 1.00 32.03 302 GLN A O 1
ATOM 2478 N N . SER A 1 303 ? -19.356 26.478 47.866 1.00 36.00 303 SER A N 1
ATOM 2479 C CA . SER A 1 303 ? -20.349 26.041 48.835 1.00 36.00 303 SER A CA 1
ATOM 2480 C C . SER A 1 303 ? -21.515 25.333 48.149 1.00 36.00 303 SER A C 1
ATOM 2482 O O . SER A 1 303 ? -22.015 25.807 47.132 1.00 36.00 303 SER A O 1
ATOM 2484 N N . ALA A 1 304 ? -21.981 24.237 48.747 1.00 33.53 304 ALA A N 1
ATOM 2485 C CA . ALA A 1 304 ? -23.256 23.624 48.398 1.00 33.53 304 ALA A CA 1
ATOM 2486 C C . ALA A 1 304 ? -24.389 24.674 48.454 1.00 33.53 304 ALA A C 1
ATOM 2488 O O . ALA A 1 304 ? -24.394 25.489 49.386 1.00 33.53 304 ALA A O 1
ATOM 2489 N N . PRO A 1 305 ? -25.349 24.679 47.510 1.00 33.16 305 PRO A N 1
ATOM 2490 C CA . PRO A 1 305 ? -26.568 25.447 47.672 1.00 33.16 305 PRO A CA 1
ATOM 2491 C C . PRO A 1 305 ? -27.471 24.757 48.695 1.00 33.16 305 PRO A C 1
ATOM 2493 O O . PRO A 1 305 ? -27.797 23.575 48.583 1.00 33.16 305 PRO A O 1
ATOM 2496 N N . SER A 1 306 ? -27.850 25.537 49.702 1.00 27.62 306 SER A N 1
ATOM 249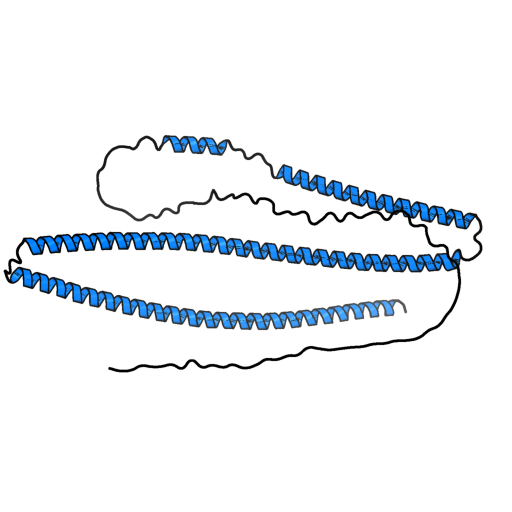7 C CA . SER A 1 306 ? -28.902 25.218 50.655 1.00 27.62 306 SER A CA 1
ATOM 2498 C C . SER A 1 306 ? -30.235 25.082 49.922 1.00 27.62 306 SER A C 1
ATOM 2500 O O . SER A 1 306 ? -30.594 25.925 49.103 1.00 27.62 306 SER A O 1
ATOM 2502 N N . ILE A 1 307 ? -30.972 24.029 50.259 1.00 31.41 307 ILE A N 1
ATOM 2503 C CA . ILE A 1 307 ? -32.384 23.852 49.929 1.00 31.41 307 ILE A CA 1
ATOM 2504 C C . ILE A 1 307 ? -33.166 25.013 50.561 1.00 31.41 307 ILE A C 1
ATOM 2506 O O . ILE A 1 307 ? -33.130 25.179 51.780 1.00 31.41 307 ILE A O 1
ATOM 2510 N N . VAL A 1 308 ? -33.872 25.793 49.741 1.00 30.89 308 VAL A N 1
ATOM 2511 C CA . VAL A 1 308 ? -35.008 26.634 50.147 1.00 30.89 308 VAL A CA 1
ATOM 2512 C C . VAL A 1 308 ? -36.103 26.450 49.093 1.00 30.89 308 VAL A C 1
ATOM 2514 O O . VAL A 1 308 ? -35.845 26.546 47.895 1.00 30.89 308 VAL A O 1
ATOM 2517 N N . GLN A 1 309 ? -37.299 26.098 49.568 1.00 33.59 309 GLN A N 1
ATOM 2518 C CA . GLN A 1 309 ? -38.549 25.998 48.812 1.00 33.59 309 GLN A CA 1
ATOM 2519 C C . GLN A 1 309 ? -39.043 27.380 48.363 1.00 33.59 309 GLN A C 1
ATOM 2521 O O . GLN A 1 309 ? -38.895 28.324 49.125 1.00 33.59 309 GLN A O 1
ATOM 2526 N N . GLU A 1 310 ? -39.688 27.431 47.190 1.00 29.56 310 GLU A N 1
ATOM 2527 C CA . GLU A 1 310 ? -40.748 28.354 46.705 1.00 29.56 310 GLU A CA 1
ATOM 2528 C C . GLU A 1 310 ? -40.549 28.556 45.192 1.00 29.56 310 GLU A C 1
ATOM 2530 O O . GLU A 1 310 ? -39.423 28.664 44.730 1.00 29.56 310 GLU A O 1
ATOM 2535 N N . SER A 1 311 ? -41.534 28.654 44.307 1.00 29.98 311 SER A N 1
ATOM 2536 C CA . SER A 1 311 ? -42.980 28.438 44.285 1.00 29.98 311 SER A CA 1
ATOM 2537 C C . SER A 1 311 ? -43.364 28.382 42.788 1.00 29.98 311 SER A C 1
ATOM 2539 O O . SER A 1 311 ? -42.607 28.830 41.925 1.00 29.98 311 SER A O 1
ATOM 2541 N N . LEU A 1 312 ? -44.511 27.780 42.461 1.00 32.06 312 LEU A N 1
ATOM 2542 C CA . LEU A 1 312 ? -45.066 27.714 41.103 1.00 32.06 312 LEU A CA 1
ATOM 2543 C C . LEU A 1 312 ? -45.128 29.089 40.413 1.00 32.06 312 LEU A C 1
ATOM 2545 O O . LEU A 1 312 ? -45.627 30.029 41.016 1.00 32.06 312 LEU A O 1
ATOM 2549 N N . THR A 1 313 ? -44.848 29.147 39.105 1.00 32.47 313 THR A N 1
ATOM 2550 C CA . THR A 1 313 ? -45.696 29.879 38.138 1.00 32.47 313 THR A CA 1
ATOM 2551 C C . THR A 1 313 ? -45.560 29.313 36.717 1.00 32.47 313 THR A C 1
ATOM 2553 O O . THR A 1 313 ? -44.483 28.943 36.260 1.00 32.47 313 THR A O 1
ATOM 2556 N N . ASN A 1 314 ? -46.713 29.218 36.049 1.00 30.23 314 ASN A N 1
ATOM 2557 C CA . ASN A 1 314 ? -46.932 28.807 34.661 1.00 30.23 314 ASN A CA 1
ATOM 2558 C C . ASN A 1 314 ? -46.400 29.834 33.646 1.00 30.23 314 ASN A C 1
ATOM 2560 O O . ASN A 1 314 ? -46.483 31.026 33.920 1.00 30.23 314 ASN A O 1
ATOM 2564 N N . HIS A 1 315 ? -45.995 29.364 32.455 1.00 27.52 315 HIS A N 1
ATOM 2565 C CA . HIS A 1 315 ? -46.381 29.844 31.103 1.00 27.52 315 HIS A CA 1
ATOM 2566 C C . HIS A 1 315 ? -45.438 29.194 30.054 1.00 27.52 315 HIS A C 1
ATOM 2568 O O . HIS A 1 315 ? -44.227 29.242 30.210 1.00 27.52 315 HIS A O 1
ATOM 2574 N N . THR A 1 316 ? -45.915 28.342 29.132 1.00 26.88 316 THR A N 1
ATOM 2575 C CA . THR A 1 316 ? -46.553 28.641 27.821 1.00 26.88 316 THR A CA 1
ATOM 2576 C C . THR A 1 316 ? -45.540 28.810 26.678 1.00 26.88 316 THR A C 1
ATOM 2578 O O . THR A 1 316 ? -44.881 29.835 26.629 1.00 26.88 316 THR A O 1
ATOM 2581 N N . PHE A 1 317 ? -45.564 27.837 25.740 1.00 28.45 317 PHE A N 1
ATOM 2582 C CA . PHE A 1 317 ? -45.167 27.870 24.309 1.00 28.45 317 PHE A CA 1
ATOM 2583 C C . PHE A 1 317 ? -43.705 28.298 23.995 1.00 28.45 317 PHE A C 1
ATOM 2585 O O . PHE A 1 317 ? -43.104 29.090 24.692 1.00 28.45 317 PHE A O 1
ATOM 2592 N N . GLN A 1 318 ? -43.008 27.801 22.972 1.00 27.89 318 GLN A N 1
ATOM 2593 C CA . GLN A 1 318 ? -43.447 27.610 21.598 1.00 27.89 318 GLN A CA 1
ATOM 2594 C C . GLN A 1 318 ? -42.430 26.729 20.846 1.00 27.89 318 GLN A C 1
ATOM 2596 O O . GLN A 1 318 ? -41.218 26.846 21.008 1.00 27.89 318 GLN A O 1
ATOM 2601 N N . SER A 1 319 ? -42.974 25.839 20.031 1.00 35.09 319 SER A N 1
ATOM 2602 C CA . SER A 1 319 ? -42.364 25.159 18.891 1.00 35.09 319 SER A CA 1
ATOM 2603 C C . SER A 1 319 ? -41.960 26.131 17.778 1.00 35.09 319 SER A C 1
ATOM 2605 O O . SER A 1 319 ? -42.758 27.012 17.502 1.00 35.09 319 SER A O 1
ATOM 2607 N N . ASP A 1 320 ? -40.829 25.873 17.111 1.00 29.55 320 ASP A N 1
ATOM 2608 C CA . ASP A 1 320 ? -40.493 26.173 15.696 1.00 29.55 320 ASP A CA 1
ATOM 2609 C C . ASP A 1 320 ? -39.171 25.413 15.411 1.00 29.55 320 ASP A C 1
ATOM 2611 O O . ASP A 1 320 ? -38.218 25.545 16.171 1.00 29.55 320 ASP A O 1
ATOM 2615 N N . LEU A 1 321 ? -38.987 24.454 14.493 1.00 31.84 321 LEU A N 1
ATOM 2616 C CA . LEU A 1 321 ? -39.481 24.190 13.137 1.00 31.84 321 LEU A CA 1
ATOM 2617 C C . LEU A 1 321 ? -39.059 25.254 12.116 1.00 31.84 321 LEU A C 1
ATOM 2619 O O . LEU A 1 321 ? -39.684 26.294 12.034 1.00 31.84 321 LEU A O 1
ATOM 2623 N N . LEU A 1 322 ? -38.005 24.931 11.346 1.00 33.00 322 LEU A N 1
ATOM 2624 C CA . LEU A 1 322 ? -37.658 25.294 9.949 1.00 33.00 322 LEU A CA 1
ATOM 2625 C C . LEU A 1 322 ? -36.248 24.691 9.710 1.00 33.00 322 LEU A C 1
ATOM 2627 O O . LEU A 1 322 ? -35.328 25.005 10.452 1.00 33.00 322 LEU A O 1
ATOM 2631 N N . LYS A 1 323 ? -35.977 23.664 8.891 1.00 32.75 323 LYS A N 1
ATOM 2632 C CA . LYS A 1 323 ? -36.317 23.304 7.499 1.00 32.75 323 LYS A CA 1
ATOM 2633 C C . LYS A 1 323 ? -35.648 24.204 6.446 1.00 32.75 323 LYS A C 1
ATOM 2635 O O . LYS A 1 323 ? -35.678 25.422 6.558 1.00 32.75 323 LYS A O 1
ATOM 2640 N N . SER A 1 324 ? -35.177 23.534 5.385 1.00 28.56 324 SER A N 1
ATOM 2641 C CA . SER A 1 324 ? -34.500 23.996 4.152 1.00 28.56 324 SER A CA 1
ATOM 2642 C C . SER A 1 324 ? -32.962 24.027 4.249 1.00 28.56 324 SER A C 1
ATOM 2644 O O . SER A 1 324 ? -32.416 24.441 5.257 1.00 28.56 324 SER A O 1
ATOM 2646 N N . SER A 1 325 ? -32.175 23.535 3.289 1.00 29.92 325 SER A N 1
ATOM 2647 C CA . SER A 1 325 ? -32.469 23.086 1.921 1.00 29.92 325 SER A CA 1
ATOM 2648 C C . SER A 1 325 ? -31.224 22.410 1.331 1.00 29.92 325 SER A C 1
ATOM 2650 O O . SER A 1 325 ? -30.128 22.957 1.408 1.00 29.92 325 SER A O 1
ATOM 2652 N N . SER A 1 326 ? -31.404 21.252 0.693 1.00 36.84 326 SER A N 1
ATOM 2653 C CA . SER A 1 326 ? -30.572 20.838 -0.446 1.00 36.84 326 SER A CA 1
ATOM 2654 C C . SER A 1 326 ? -31.019 21.612 -1.695 1.00 36.84 326 SER A C 1
ATOM 2656 O O . SER A 1 326 ? -32.158 22.085 -1.733 1.00 36.84 326 SER A O 1
ATOM 2658 N N . PRO A 1 327 ? -30.181 21.672 -2.739 1.00 43.53 327 PRO A N 1
ATOM 2659 C CA . PRO A 1 327 ? -30.602 20.957 -3.940 1.00 43.53 327 PRO A CA 1
ATOM 2660 C C . PRO A 1 327 ? -29.476 20.172 -4.624 1.00 43.53 327 PRO A C 1
ATOM 2662 O O . PRO A 1 327 ? -28.304 20.540 -4.626 1.00 43.53 327 PRO A O 1
ATOM 2665 N N . SER A 1 328 ? -29.907 19.059 -5.210 1.00 36.62 328 SER A N 1
ATOM 2666 C CA . SER A 1 328 ? -29.256 18.304 -6.272 1.00 36.62 328 SER A CA 1
ATOM 2667 C C . SER A 1 328 ? -29.132 19.129 -7.549 1.00 36.62 328 SER A C 1
ATOM 2669 O O . SER A 1 328 ? -30.081 19.833 -7.867 1.00 36.62 328 SER A O 1
ATOM 2671 N N . GLU A 1 329 ? -28.079 18.903 -8.336 1.00 32.44 329 GLU A N 1
ATOM 2672 C CA . GLU A 1 329 ? -28.195 18.785 -9.797 1.00 32.44 329 GLU A CA 1
ATOM 2673 C C . GLU A 1 329 ? -26.914 18.188 -10.418 1.00 32.44 329 GLU A C 1
ATOM 2675 O O . GLU A 1 329 ? -25.795 18.657 -10.237 1.00 32.44 329 GLU A O 1
ATOM 2680 N N . SER A 1 330 ? -27.120 17.097 -11.145 1.00 37.03 330 SER A N 1
ATOM 2681 C CA . SER A 1 330 ? -26.383 16.637 -12.335 1.00 37.03 330 SER A CA 1
ATOM 2682 C C . SER A 1 330 ? -27.484 16.440 -13.406 1.00 37.03 330 SER A C 1
ATOM 2684 O O . SER A 1 330 ? -28.635 16.316 -12.964 1.00 37.03 330 SER A O 1
ATOM 2686 N N . PRO A 1 331 ? -27.254 16.338 -14.741 1.00 45.81 331 PRO A N 1
ATOM 2687 C CA . PRO A 1 331 ? -26.110 15.684 -15.392 1.00 45.81 331 PRO A CA 1
ATOM 2688 C C . PRO A 1 331 ? -25.760 16.214 -16.821 1.00 45.81 331 PRO A C 1
ATOM 2690 O O . PRO A 1 331 ? -26.245 17.243 -17.274 1.00 45.81 331 PRO A O 1
ATOM 2693 N N . THR A 1 332 ? -24.980 15.409 -17.555 1.00 34.75 332 THR A N 1
ATOM 2694 C CA . THR A 1 332 ? -24.818 15.310 -19.029 1.00 34.75 332 THR A CA 1
ATOM 2695 C C . THR A 1 332 ? -23.840 16.234 -19.763 1.00 34.75 332 THR A C 1
ATOM 2697 O O . THR A 1 332 ? -23.864 17.451 -19.655 1.00 34.75 332 THR A O 1
ATOM 2700 N N . GLY A 1 333 ? -22.984 15.589 -20.567 1.00 32.62 333 GLY A N 1
ATOM 2701 C CA . GLY A 1 333 ? -22.004 16.209 -21.455 1.00 32.62 333 GLY A CA 1
ATOM 2702 C C . GLY A 1 333 ? -21.118 15.167 -22.143 1.00 32.62 333 GLY A C 1
ATOM 2703 O O . GLY A 1 333 ? -19.913 15.127 -21.927 1.00 32.62 333 GLY A O 1
ATOM 2704 N N . THR A 1 334 ? -21.733 14.283 -22.929 1.00 36.78 334 THR A N 1
ATOM 2705 C CA . THR A 1 334 ? -21.082 13.505 -23.992 1.00 36.78 334 THR A CA 1
ATOM 2706 C C . THR A 1 334 ? -20.427 14.453 -24.998 1.00 36.78 334 THR A C 1
ATOM 2708 O O . THR A 1 334 ? -21.100 15.351 -25.498 1.00 36.78 334 THR A O 1
ATOM 2711 N N . SER A 1 335 ? -19.156 14.241 -25.341 1.00 39.00 335 SER A N 1
ATOM 2712 C CA . SER A 1 335 ? -18.593 14.783 -26.580 1.00 39.00 335 SER A CA 1
ATOM 2713 C C . SER A 1 335 ? -17.614 13.793 -27.195 1.00 39.00 335 SER A C 1
ATOM 2715 O O . SER A 1 335 ? -16.605 13.403 -26.604 1.00 39.00 335 SER A O 1
ATOM 2717 N N . GLU A 1 336 ? -18.016 13.357 -28.378 1.00 33.84 336 GLU A N 1
ATOM 2718 C CA . GLU A 1 336 ? -17.312 12.541 -29.344 1.00 33.84 336 GLU A CA 1
ATOM 2719 C C . GLU A 1 336 ? -16.035 13.254 -29.806 1.00 33.84 336 GLU A C 1
ATOM 2721 O O . GLU A 1 336 ? -16.068 14.430 -30.161 1.00 33.84 336 GLU A O 1
ATOM 2726 N N . TYR A 1 337 ? -14.916 12.534 -29.899 1.00 37.34 337 TYR A N 1
ATOM 2727 C CA . TYR A 1 337 ? -13.864 12.910 -30.840 1.00 37.34 337 TYR A CA 1
ATOM 2728 C C . TYR A 1 337 ? -13.740 11.827 -31.901 1.00 37.34 337 TYR A C 1
ATOM 2730 O O . TYR A 1 337 ? -13.182 10.749 -31.699 1.00 37.34 337 TYR A O 1
ATOM 2738 N N . SER A 1 338 ? -14.342 12.170 -33.035 1.00 39.69 338 SER A N 1
ATOM 2739 C CA . SER A 1 338 ? -14.276 11.499 -34.319 1.00 39.69 338 SER A CA 1
ATOM 2740 C C . SER A 1 338 ? -12.838 11.370 -34.812 1.00 39.69 338 SER A C 1
ATOM 2742 O O . SER A 1 338 ? -12.069 12.332 -34.845 1.00 39.69 338 SER A O 1
ATOM 2744 N N . PHE A 1 339 ? -12.548 10.171 -35.307 1.00 35.03 339 PHE A N 1
ATOM 2745 C CA . PHE A 1 339 ? -11.560 9.881 -36.337 1.00 35.03 339 PHE A CA 1
ATOM 2746 C C . PHE A 1 339 ? -11.616 10.927 -37.467 1.00 35.03 339 PHE A C 1
ATOM 2748 O O . PHE A 1 339 ? -12.688 11.209 -38.005 1.00 35.03 339 PHE A O 1
ATOM 2755 N N . LYS A 1 340 ? -10.455 11.437 -37.883 1.00 47.59 340 LYS A N 1
ATOM 2756 C CA . LYS A 1 340 ? -10.230 11.895 -39.257 1.00 47.59 340 LYS A CA 1
ATOM 2757 C C . LYS A 1 340 ? -9.062 11.109 -39.830 1.00 47.59 340 LYS A C 1
ATOM 2759 O O . LYS A 1 340 ? -7.903 11.347 -39.512 1.00 47.59 340 LYS A O 1
ATOM 2764 N N . SER A 1 341 ? -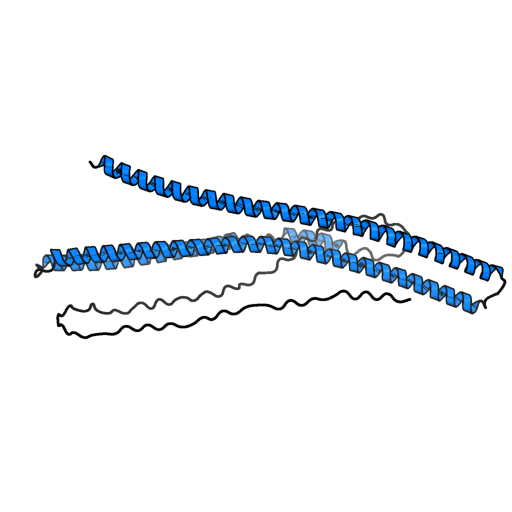9.417 10.143 -40.661 1.00 43.09 341 SER A N 1
ATOM 2765 C CA . SER A 1 341 ? -8.586 9.606 -41.724 1.00 43.09 341 SER A CA 1
ATOM 2766 C C . SER A 1 341 ? -8.318 10.706 -42.752 1.00 43.09 341 SER A C 1
ATOM 2768 O O . SER A 1 341 ? -9.262 11.236 -43.335 1.00 43.09 341 SER A O 1
ATOM 2770 N N . SER A 1 342 ? -7.043 11.003 -42.987 1.00 43.00 342 SER A N 1
ATOM 2771 C CA . SER A 1 342 ? -6.585 11.687 -44.196 1.00 43.00 342 SER A CA 1
ATOM 2772 C C . SER A 1 342 ? -5.775 10.699 -45.021 1.00 43.00 342 SER A C 1
ATOM 2774 O O . SER A 1 342 ? -4.583 10.500 -44.808 1.00 43.00 342 SER A O 1
ATOM 2776 N N . THR A 1 343 ? -6.470 10.050 -45.942 1.00 49.47 343 THR A N 1
ATOM 2777 C CA . THR A 1 343 ? -5.941 9.615 -47.231 1.00 49.47 343 THR A CA 1
ATOM 2778 C C . THR A 1 343 ? -5.777 10.863 -48.093 1.00 49.47 343 THR A C 1
ATOM 2780 O O . THR A 1 343 ? -6.758 11.578 -48.258 1.00 49.47 343 THR A O 1
ATOM 2783 N N . THR A 1 344 ? -4.593 11.093 -48.659 1.00 50.47 344 THR A N 1
ATOM 2784 C CA . THR A 1 344 ? -4.413 11.670 -50.006 1.00 50.47 344 THR A CA 1
ATOM 2785 C C . THR A 1 344 ? -2.947 11.557 -50.417 1.00 50.47 344 THR A C 1
ATOM 2787 O O . THR A 1 344 ? -2.096 12.135 -49.748 1.00 50.47 344 THR A O 1
ATOM 2790 N N . ASN A 1 345 ? -2.771 10.843 -51.534 1.00 50.56 345 ASN A N 1
ATOM 2791 C CA . ASN A 1 345 ? -1.727 10.866 -52.568 1.00 50.56 345 ASN A CA 1
ATOM 2792 C C . ASN A 1 345 ? -0.257 10.684 -52.195 1.00 50.56 345 ASN A C 1
ATOM 2794 O O . ASN A 1 345 ? 0.358 11.629 -51.660 1.00 50.56 345 ASN A O 1
#

Secondary structure (DSSP, 8-state):
-HHHHHHHHHHHHHHHHHHHHHHHHHHHHHHHHHHHHHHHHHHHHHHHHHHHHHHHHHHHHHHHHHHHHHHHHHHHHHHHHHHHHHHTT----HHHHHHHHHHHHHHHHHHHHHHHHHHHHHHHHHHHHHHHHHHHHHHHHHHHHHHHHHHHHHHHHHHHHHHHHHHHHHHHHHHHHHHHHHHHHHSS---HHHHHHHHHHHHHHHHHHHHHHHHHHHHHHHHHHHHHHHHHHT-----THHHHHHHHHHHTSSSS----------PPP--------S----------PPPP-----------PPPP--------------------------------------